Protein AF-A0A349W7W4-F1 (afdb_monomer_lite)

pLDDT: mean 80.78, std 12.99, range [31.94, 95.06]

Structure (mmCIF, N/CA/C/O backbone):
data_AF-A0A349W7W4-F1
#
_entry.id   AF-A0A349W7W4-F1
#
loop_
_atom_site.group_PDB
_atom_site.id
_atom_site.type_symbol
_atom_site.label_atom_id
_atom_site.label_alt_id
_atom_site.label_comp_id
_atom_site.label_asym_id
_atom_site.label_entity_id
_atom_site.label_seq_id
_atom_site.pdbx_PDB_ins_code
_atom_site.Cartn_x
_atom_site.Cartn_y
_atom_site.Cartn_z
_atom_site.occupancy
_atom_site.B_iso_or_equiv
_atom_site.auth_seq_id
_atom_site.auth_comp_id
_atom_site.auth_asym_id
_atom_site.auth_atom_id
_atom_site.pdbx_PDB_model_num
ATOM 1 N N . MET A 1 1 ? 12.171 -4.490 45.407 1.00 37.34 1 MET A N 1
ATOM 2 C CA . MET A 1 1 ? 12.095 -3.363 44.451 1.00 37.34 1 MET A CA 1
ATOM 3 C C . MET A 1 1 ? 13.224 -3.547 43.436 1.00 37.34 1 MET A C 1
ATOM 5 O O . MET A 1 1 ? 14.374 -3.352 43.794 1.00 37.34 1 MET A O 1
ATOM 9 N N . ARG A 1 2 ? 12.942 -4.079 42.237 1.00 31.94 2 ARG A N 1
ATOM 10 C CA . ARG A 1 2 ? 13.938 -4.269 41.159 1.00 31.94 2 ARG A CA 1
ATOM 11 C C . ARG A 1 2 ? 13.651 -3.247 40.048 1.00 31.94 2 ARG A C 1
ATOM 13 O O . ARG A 1 2 ? 12.472 -3.060 39.746 1.00 31.94 2 ARG A O 1
ATOM 20 N N . PRO A 1 3 ? 14.658 -2.580 39.458 1.00 37.16 3 PRO A N 1
ATOM 21 C CA . PRO A 1 3 ? 14.411 -1.551 38.459 1.00 37.16 3 PRO A CA 1
ATOM 22 C C . PRO A 1 3 ? 13.983 -2.170 37.123 1.00 37.16 3 PRO A C 1
ATOM 24 O O . PRO A 1 3 ? 14.524 -3.182 36.680 1.00 37.16 3 PRO A O 1
ATOM 27 N N . ARG A 1 4 ? 12.982 -1.546 36.492 1.00 38.59 4 ARG A N 1
ATOM 28 C CA . ARG A 1 4 ? 12.522 -1.832 35.128 1.00 38.59 4 ARG A CA 1
ATOM 29 C C . ARG A 1 4 ? 13.625 -1.451 34.138 1.00 38.59 4 ARG A C 1
ATOM 31 O O . ARG A 1 4 ? 13.956 -0.277 34.019 1.00 38.59 4 ARG A O 1
ATOM 38 N N . HIS A 1 5 ? 14.138 -2.424 33.391 1.00 36.31 5 HIS A N 1
ATOM 39 C CA . HIS A 1 5 ? 14.905 -2.151 32.181 1.00 36.31 5 HIS A CA 1
ATOM 40 C C . HIS A 1 5 ? 13.968 -1.575 31.112 1.00 36.31 5 HIS A C 1
ATOM 42 O O . HIS A 1 5 ? 13.091 -2.269 30.596 1.00 36.31 5 HIS A O 1
ATOM 48 N N . SER A 1 6 ? 14.152 -0.298 30.787 1.00 39.28 6 SER A N 1
ATOM 49 C CA . SER A 1 6 ? 13.650 0.316 29.564 1.00 39.28 6 SER A CA 1
ATOM 50 C C . SER A 1 6 ? 14.363 -0.328 28.373 1.00 39.28 6 SER A C 1
ATOM 52 O O . SER A 1 6 ? 15.559 -0.133 28.163 1.00 39.28 6 SER A O 1
ATOM 54 N N . ARG A 1 7 ? 13.644 -1.125 27.578 1.00 39.97 7 ARG A N 1
ATOM 55 C CA . ARG A 1 7 ? 14.126 -1.523 26.250 1.00 39.97 7 ARG A CA 1
ATOM 56 C C . ARG A 1 7 ? 14.023 -0.300 25.342 1.00 39.97 7 ARG A C 1
ATOM 58 O O . ARG A 1 7 ? 12.974 -0.043 24.762 1.00 39.97 7 ARG A O 1
ATOM 65 N N . GLY A 1 8 ? 15.097 0.484 25.282 1.00 36.28 8 GLY A N 1
ATOM 66 C CA . GLY A 1 8 ? 15.285 1.464 24.220 1.00 36.28 8 GLY A CA 1
ATOM 67 C C . GLY A 1 8 ? 15.262 0.742 22.875 1.00 36.28 8 GLY A C 1
ATOM 68 O O . GLY A 1 8 ? 15.903 -0.297 22.722 1.00 36.28 8 GLY A O 1
ATOM 69 N N . SER A 1 9 ? 14.485 1.268 21.929 1.00 43.06 9 SER A N 1
ATOM 70 C CA . SER A 1 9 ? 14.524 0.855 20.528 1.00 43.06 9 SER A CA 1
ATOM 71 C C . SER A 1 9 ? 15.970 0.950 20.053 1.00 43.06 9 SER A C 1
ATOM 73 O O . SER A 1 9 ? 16.510 2.051 19.959 1.00 43.06 9 SER A O 1
ATOM 75 N N . ALA A 1 10 ? 16.616 -0.189 19.810 1.00 43.88 10 ALA A N 1
ATOM 76 C CA . ALA A 1 10 ? 17.944 -0.216 19.223 1.00 43.88 10 ALA A CA 1
ATOM 77 C C . ALA A 1 10 ? 17.822 0.331 17.797 1.00 43.88 10 ALA A C 1
ATOM 79 O O . ALA A 1 10 ? 17.403 -0.375 16.885 1.00 43.88 10 ALA A O 1
ATOM 80 N N . VAL A 1 11 ? 18.116 1.620 17.624 1.00 53.31 11 VAL A N 1
ATOM 81 C CA . VAL A 1 11 ? 18.368 2.196 16.306 1.00 53.31 11 VAL A CA 1
ATOM 82 C C . VAL A 1 11 ? 19.622 1.498 15.809 1.00 53.31 11 VAL A C 1
ATOM 84 O O . VAL A 1 11 ? 20.701 1.675 16.373 1.00 53.31 11 VAL A O 1
ATOM 87 N N . THR A 1 12 ? 19.471 0.633 14.815 1.00 53.03 12 THR A N 1
ATOM 88 C CA . THR A 1 12 ? 20.611 0.066 14.113 1.00 53.03 12 THR A CA 1
ATOM 89 C C . THR A 1 12 ? 21.368 1.227 13.483 1.00 53.03 12 THR A C 1
ATOM 91 O O . THR A 1 12 ? 20.809 2.017 12.733 1.00 53.03 12 THR A O 1
ATOM 94 N N . THR A 1 13 ? 22.640 1.403 13.827 1.00 62.47 13 THR A N 1
ATOM 95 C CA . THR A 1 13 ? 23.494 2.436 13.224 1.00 62.47 13 THR A CA 1
ATOM 96 C C . THR A 1 13 ? 24.045 1.921 11.894 1.00 62.47 13 THR A C 1
ATOM 98 O O . THR A 1 13 ? 25.251 1.958 11.656 1.00 62.47 13 THR A O 1
ATOM 101 N N . HIS A 1 14 ? 23.191 1.332 11.052 1.00 76.75 14 HIS A N 1
ATOM 102 C CA . HIS A 1 14 ? 23.635 0.794 9.775 1.00 76.75 14 HIS A CA 1
ATOM 103 C C . HIS A 1 14 ? 23.790 1.957 8.778 1.00 76.75 14 HIS A C 1
ATOM 105 O O . HIS A 1 14 ? 22.926 2.833 8.742 1.00 76.75 14 HIS A O 1
ATOM 111 N N . PRO A 1 15 ? 24.844 1.999 7.940 1.00 78.94 15 PRO A N 1
ATOM 112 C CA . PRO A 1 15 ? 25.040 3.074 6.957 1.00 78.94 15 PRO A CA 1
ATOM 113 C C . PRO A 1 15 ? 23.809 3.323 6.068 1.00 78.94 15 PRO A C 1
ATOM 115 O O . PRO A 1 15 ? 23.440 4.465 5.810 1.00 78.94 15 PRO A O 1
ATOM 118 N N . ILE A 1 16 ? 23.107 2.243 5.705 1.00 80.44 16 ILE A N 1
ATOM 119 C CA . ILE A 1 16 ? 21.853 2.286 4.933 1.00 80.44 16 ILE A CA 1
ATOM 120 C C . ILE A 1 16 ? 20.768 3.122 5.634 1.00 80.44 16 ILE A C 1
ATOM 122 O O . ILE A 1 16 ? 20.022 3.828 4.960 1.00 80.44 16 ILE A O 1
ATOM 126 N N . ASP A 1 17 ? 20.684 3.100 6.966 1.00 81.25 17 ASP A N 1
ATOM 127 C CA . ASP A 1 17 ? 19.658 3.847 7.703 1.00 81.25 17 ASP A CA 1
ATOM 128 C C . ASP A 1 17 ? 19.843 5.365 7.535 1.00 81.25 17 ASP A C 1
ATOM 130 O O . ASP A 1 17 ? 18.863 6.107 7.414 1.00 81.25 17 ASP A O 1
ATOM 134 N N . GLN A 1 18 ? 21.094 5.830 7.446 1.00 82.88 18 GLN A N 1
ATOM 135 C CA . GLN A 1 18 ? 21.411 7.238 7.189 1.00 82.88 18 GLN A CA 1
ATOM 136 C C . GLN A 1 18 ? 21.054 7.646 5.757 1.00 82.88 18 GLN A C 1
ATOM 138 O O . GLN A 1 18 ? 20.504 8.728 5.538 1.00 82.88 18 GLN A O 1
ATOM 143 N N . ASP A 1 19 ? 21.326 6.781 4.783 1.00 85.75 19 ASP A N 1
ATOM 144 C CA . ASP A 1 19 ? 20.990 7.045 3.384 1.00 85.75 19 ASP A CA 1
ATOM 145 C C . ASP A 1 19 ? 19.474 7.055 3.167 1.00 85.75 19 ASP A C 1
ATOM 147 O O . ASP A 1 19 ? 18.947 7.975 2.539 1.00 85.75 19 ASP A O 1
ATOM 151 N N . ILE A 1 20 ? 18.740 6.123 3.785 1.00 83.25 20 ILE A N 1
ATOM 152 C CA . ILE A 1 20 ? 17.272 6.123 3.783 1.00 83.25 20 ILE A CA 1
ATOM 153 C C . ILE A 1 20 ? 16.732 7.422 4.392 1.00 83.25 20 ILE A C 1
ATOM 155 O O . ILE A 1 20 ? 15.806 8.018 3.835 1.00 83.25 20 ILE A O 1
ATOM 159 N N . GLN A 1 21 ? 17.291 7.891 5.513 1.00 85.00 21 GLN A N 1
ATOM 160 C CA . GLN A 1 21 ? 16.867 9.153 6.128 1.00 85.00 21 GLN A CA 1
ATOM 161 C C . GLN A 1 21 ? 17.077 10.347 5.193 1.00 85.00 21 GLN A C 1
ATOM 163 O O . GLN A 1 21 ? 16.155 11.147 5.027 1.00 85.00 21 GLN A O 1
ATOM 168 N N . LYS A 1 22 ? 18.237 10.447 4.535 1.00 87.06 22 LYS A N 1
ATOM 169 C CA . LYS A 1 22 ? 18.513 11.512 3.556 1.00 87.06 22 LYS A CA 1
ATOM 170 C C . LYS A 1 22 ? 17.533 11.462 2.383 1.00 87.06 22 LYS A C 1
ATOM 172 O O . LYS A 1 22 ? 16.938 12.478 2.031 1.00 87.06 22 LYS A O 1
ATOM 177 N N . VAL A 1 23 ? 17.316 10.276 1.813 1.00 86.44 23 VAL A N 1
ATOM 178 C CA . VAL A 1 23 ? 16.435 10.074 0.653 1.00 86.44 23 VAL A CA 1
ATOM 179 C C . VAL A 1 23 ? 14.971 10.384 0.992 1.00 86.44 23 VAL A C 1
ATOM 181 O O . VAL A 1 23 ? 14.266 10.966 0.171 1.00 86.44 23 VAL A O 1
ATOM 184 N N . ARG A 1 24 ? 14.508 10.098 2.217 1.00 82.12 24 ARG A N 1
ATOM 185 C CA . ARG A 1 24 ? 13.143 10.434 2.679 1.00 82.12 24 ARG A CA 1
ATOM 186 C C . ARG A 1 24 ? 12.837 11.933 2.680 1.00 82.12 24 ARG A C 1
ATOM 188 O O . ARG A 1 24 ? 11.666 12.308 2.594 1.00 82.12 24 ARG A O 1
ATOM 195 N N . LEU A 1 25 ? 13.857 12.783 2.788 1.00 85.25 25 LEU A N 1
ATOM 196 C CA . LEU A 1 25 ? 13.693 14.238 2.750 1.00 85.25 25 LEU A CA 1
ATOM 197 C C . LEU A 1 25 ? 13.538 14.772 1.321 1.00 85.25 25 LEU A C 1
ATOM 199 O O . LEU A 1 25 ? 13.067 15.896 1.146 1.00 85.25 25 LEU A O 1
ATOM 203 N N . LEU A 1 26 ? 13.883 13.978 0.300 1.00 87.56 26 LEU A N 1
ATOM 204 C CA . LEU A 1 26 ? 13.793 14.401 -1.093 1.00 87.56 26 LEU A CA 1
ATOM 205 C C . LEU A 1 26 ? 12.323 14.602 -1.506 1.00 87.56 26 LEU A C 1
ATOM 207 O O . LEU A 1 26 ? 11.516 13.673 -1.382 1.00 87.56 26 LEU A O 1
ATOM 211 N N . PRO A 1 27 ? 11.958 15.774 -2.067 1.00 82.69 27 PRO A N 1
ATOM 212 C CA . PRO A 1 27 ? 10.592 16.045 -2.513 1.00 82.69 27 PRO A CA 1
ATOM 213 C C . PRO A 1 27 ? 10.066 15.007 -3.509 1.00 82.69 27 PRO A C 1
ATOM 215 O O . PRO A 1 27 ? 8.913 14.597 -3.412 1.00 82.69 27 PRO A O 1
ATOM 218 N N . ALA A 1 28 ? 10.928 14.527 -4.412 1.00 80.00 28 ALA A N 1
ATOM 219 C CA . ALA A 1 28 ? 10.582 13.508 -5.401 1.00 80.00 28 ALA A CA 1
ATOM 220 C C . ALA A 1 28 ? 10.107 12.196 -4.756 1.00 80.00 28 ALA A C 1
ATOM 222 O O . ALA A 1 28 ? 9.145 11.600 -5.224 1.00 80.00 28 ALA A O 1
ATOM 223 N N . VAL A 1 29 ? 10.728 11.782 -3.646 1.00 79.50 29 VAL A N 1
ATOM 224 C CA . VAL A 1 29 ? 10.372 10.553 -2.918 1.00 79.50 29 VAL A CA 1
ATOM 225 C C . VAL A 1 29 ? 9.067 10.735 -2.150 1.00 79.50 29 VAL A C 1
ATOM 227 O O . VAL A 1 29 ? 8.219 9.846 -2.137 1.00 79.50 29 VAL A O 1
ATOM 230 N N . ARG A 1 30 ? 8.856 11.914 -1.553 1.00 76.94 30 ARG A N 1
ATOM 231 C CA . ARG A 1 30 ? 7.605 12.245 -0.847 1.00 76.94 30 ARG A CA 1
ATOM 232 C C . ARG A 1 30 ? 6.409 12.397 -1.787 1.00 76.94 30 ARG A C 1
ATOM 234 O O . ARG A 1 30 ? 5.279 12.191 -1.356 1.00 76.94 30 ARG A O 1
ATOM 241 N N . ALA A 1 31 ? 6.658 12.757 -3.044 1.00 75.06 31 ALA A N 1
ATOM 242 C CA . ALA A 1 31 ? 5.641 12.917 -4.078 1.00 75.06 31 ALA A CA 1
ATOM 243 C C . ALA A 1 31 ? 5.283 11.605 -4.800 1.00 75.06 31 ALA A C 1
ATOM 245 O O . ALA A 1 31 ? 4.418 11.623 -5.676 1.00 75.06 31 ALA A O 1
ATOM 246 N N . ILE A 1 32 ? 5.913 10.473 -4.454 1.00 77.31 32 ILE A N 1
ATOM 247 C CA . ILE A 1 32 ? 5.597 9.175 -5.059 1.00 77.31 32 ILE A CA 1
ATOM 248 C C . ILE A 1 32 ? 4.127 8.831 -4.801 1.00 77.31 32 ILE A C 1
ATOM 250 O O . ILE A 1 32 ? 3.689 8.648 -3.664 1.00 77.31 32 ILE A O 1
ATOM 254 N N . VAL A 1 33 ? 3.369 8.698 -5.890 1.00 75.50 33 VAL A N 1
ATOM 255 C CA . VAL A 1 33 ? 1.987 8.220 -5.866 1.00 75.50 33 VAL A CA 1
ATOM 256 C C . VAL A 1 33 ? 1.968 6.782 -6.352 1.00 75.50 33 VAL A C 1
ATOM 258 O O . VAL A 1 33 ? 2.202 6.511 -7.529 1.00 75.50 33 VAL A O 1
ATOM 261 N N . ILE A 1 34 ? 1.648 5.872 -5.439 1.00 77.69 34 ILE A N 1
ATOM 262 C CA . ILE A 1 34 ? 1.401 4.469 -5.764 1.00 77.69 34 ILE A CA 1
ATOM 263 C C . ILE A 1 34 ? -0.031 4.378 -6.306 1.00 77.69 34 ILE A C 1
ATOM 265 O O . ILE A 1 34 ? -0.958 4.786 -5.599 1.00 77.69 34 ILE A O 1
ATOM 269 N N . PRO A 1 35 ? -0.239 3.903 -7.546 1.00 77.56 35 PRO A N 1
ATOM 270 C CA . PRO A 1 35 ? -1.585 3.662 -8.042 1.00 77.56 35 PRO A CA 1
ATOM 271 C C . PRO A 1 35 ? -2.201 2.447 -7.317 1.00 77.56 35 PRO A C 1
AT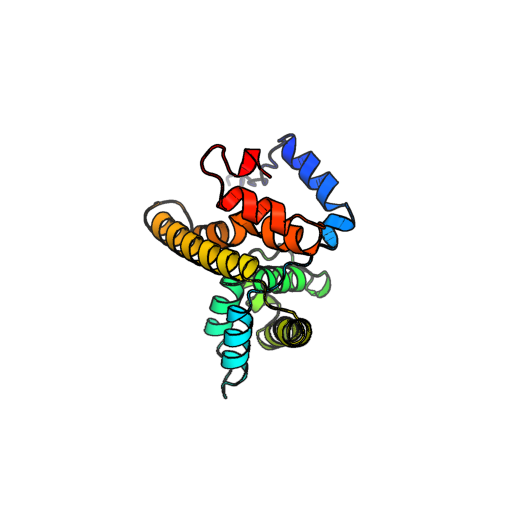OM 273 O O . PRO A 1 35 ? -1.493 1.465 -7.098 1.00 77.56 35 PRO A O 1
ATOM 276 N N . PRO A 1 36 ? -3.491 2.491 -6.939 1.00 81.19 36 PRO A N 1
ATOM 277 C CA . PRO A 1 36 ? -4.226 1.316 -6.492 1.00 81.19 36 PRO A CA 1
ATOM 278 C C . PRO A 1 36 ? -4.369 0.318 -7.641 1.00 81.19 36 PRO A C 1
ATOM 280 O O . PRO A 1 36 ? -4.389 0.688 -8.820 1.00 81.19 36 PRO A O 1
ATOM 283 N N . CYS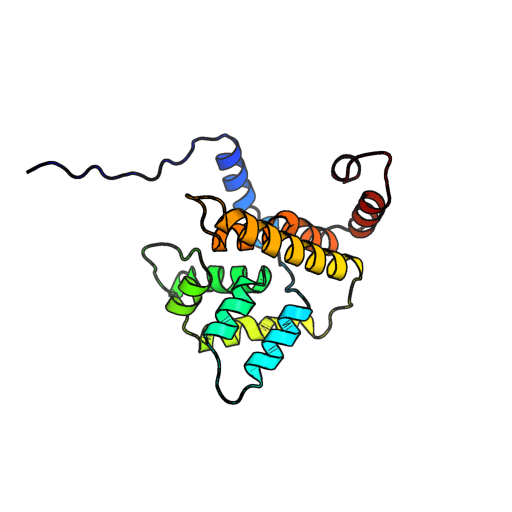 A 1 37 ? -4.513 -0.948 -7.281 1.00 81.06 37 CYS A N 1
ATOM 284 C CA . CYS A 1 37 ? -4.826 -2.005 -8.227 1.00 81.06 37 CYS A CA 1
ATOM 285 C C . CYS A 1 37 ? -6.261 -1.812 -8.782 1.00 81.06 37 CYS A C 1
ATOM 287 O O . CYS A 1 37 ? -7.179 -1.551 -7.992 1.00 81.06 37 CYS A O 1
ATOM 289 N N . PRO A 1 38 ? -6.500 -1.926 -10.106 1.00 79.50 38 PRO A N 1
ATOM 290 C CA . PRO A 1 38 ? -7.833 -1.760 -10.697 1.00 79.50 38 PRO A CA 1
ATOM 291 C C . PRO A 1 38 ? -8.904 -2.665 -10.072 1.00 79.50 38 PRO A C 1
ATOM 293 O O . PRO A 1 38 ? -10.010 -2.214 -9.775 1.00 79.50 38 PRO A O 1
ATOM 296 N N . GLU A 1 39 ? -8.567 -3.924 -9.802 1.00 81.75 39 GLU A N 1
ATOM 297 C CA . GLU A 1 39 ? -9.453 -4.903 -9.173 1.00 81.75 39 GLU A CA 1
ATOM 298 C C . GLU A 1 39 ? -9.826 -4.489 -7.745 1.00 81.75 39 GLU A C 1
ATOM 300 O O . GLU A 1 39 ? -10.972 -4.665 -7.326 1.00 81.75 39 GLU A O 1
ATOM 305 N N . SER A 1 40 ? -8.895 -3.877 -7.004 1.00 87.38 40 SER A N 1
ATOM 306 C CA . SER A 1 40 ? -9.179 -3.329 -5.674 1.00 87.38 40 SER A CA 1
ATOM 307 C C . SER A 1 40 ? -10.212 -2.205 -5.740 1.00 87.38 40 SER A C 1
ATOM 309 O O . SER A 1 40 ? -11.057 -2.101 -4.855 1.00 87.38 40 SER A O 1
ATOM 311 N N . LEU A 1 41 ? -10.196 -1.381 -6.794 1.00 87.38 41 LEU A N 1
ATOM 312 C CA . LEU A 1 41 ? -11.187 -0.315 -6.984 1.00 87.38 41 LEU A CA 1
ATOM 313 C C . LEU A 1 41 ? -12.573 -0.852 -7.335 1.00 87.38 41 LEU A C 1
ATOM 315 O O . LEU A 1 41 ? -13.570 -0.280 -6.897 1.00 87.38 41 LEU A O 1
ATOM 319 N N . LEU A 1 42 ? -12.647 -1.942 -8.102 1.00 87.50 42 LEU A N 1
ATOM 320 C CA . LEU A 1 42 ? -13.911 -2.627 -8.381 1.00 87.50 42 LEU A CA 1
ATOM 321 C C . LEU A 1 42 ? -14.488 -3.246 -7.104 1.00 87.50 42 LEU A C 1
ATOM 323 O O . LEU A 1 42 ? -15.668 -3.071 -6.807 1.00 87.50 42 LEU A O 1
ATOM 327 N N . ARG A 1 43 ? -13.644 -3.910 -6.304 1.00 90.44 43 ARG A N 1
ATOM 328 C CA . ARG A 1 43 ? -14.047 -4.451 -4.998 1.00 90.44 43 ARG A CA 1
ATOM 329 C C . ARG A 1 43 ? -14.481 -3.350 -4.036 1.00 90.44 43 ARG A C 1
ATOM 331 O O . ARG A 1 43 ? -15.484 -3.524 -3.354 1.00 90.44 43 ARG A O 1
ATOM 338 N N . LEU A 1 44 ? -13.778 -2.216 -4.013 1.00 91.44 44 LEU A N 1
ATOM 339 C CA . LEU A 1 44 ? -14.171 -1.063 -3.205 1.00 91.44 44 LEU A CA 1
ATOM 340 C C . LEU A 1 44 ? -15.567 -0.581 -3.603 1.00 91.44 44 LEU A C 1
ATOM 342 O O . LEU A 1 44 ? -16.423 -0.456 -2.740 1.00 91.44 44 LEU A O 1
ATOM 346 N N . GLN A 1 45 ? -15.821 -0.379 -4.900 1.00 89.69 45 GLN A N 1
ATOM 347 C CA . GLN A 1 45 ? -17.145 0.017 -5.393 1.00 89.69 45 GLN A CA 1
ATOM 348 C C . GLN A 1 45 ? -18.242 -0.963 -4.967 1.00 89.69 45 GLN A C 1
ATOM 350 O O . GLN A 1 45 ? -19.298 -0.524 -4.526 1.00 89.69 45 GLN A O 1
ATOM 355 N N . ALA A 1 46 ? -17.983 -2.271 -5.044 1.00 91.12 46 ALA A N 1
ATOM 356 C CA . ALA A 1 46 ? -18.940 -3.286 -4.612 1.00 91.12 46 ALA A CA 1
ATOM 357 C C . ALA A 1 46 ? -19.246 -3.203 -3.106 1.00 91.12 46 ALA A C 1
ATOM 359 O O . ALA A 1 46 ? -20.409 -3.276 -2.721 1.00 91.12 46 ALA A O 1
ATOM 360 N N . ILE A 1 47 ? -18.226 -2.999 -2.262 1.00 92.06 47 ILE A N 1
ATOM 361 C CA . ILE A 1 47 ? -18.408 -2.829 -0.810 1.00 92.06 47 ILE A CA 1
ATOM 362 C C . ILE A 1 47 ? -19.208 -1.556 -0.509 1.00 92.06 47 ILE A C 1
ATOM 364 O O . ILE A 1 47 ? -20.090 -1.570 0.342 1.00 92.06 47 ILE A O 1
ATOM 368 N N . LEU A 1 48 ? -18.928 -0.460 -1.218 1.00 89.81 48 LEU A N 1
ATOM 369 C CA . LEU A 1 48 ? -19.613 0.821 -1.018 1.00 89.81 48 LEU A CA 1
ATOM 370 C C . LEU A 1 48 ? -21.054 0.837 -1.539 1.00 89.81 48 LEU A C 1
ATOM 372 O O . LEU A 1 48 ? -21.846 1.661 -1.094 1.00 89.81 48 LEU A O 1
ATOM 376 N N . ALA A 1 49 ? -21.391 -0.049 -2.477 1.00 90.06 49 ALA A N 1
ATOM 377 C CA . ALA A 1 49 ? -22.748 -0.209 -2.991 1.00 90.06 49 ALA A CA 1
ATOM 378 C C . ALA A 1 49 ? -23.646 -1.059 -2.072 1.00 90.06 49 ALA A C 1
ATOM 380 O O . ALA A 1 49 ? -24.854 -1.133 -2.303 1.00 90.06 49 ALA A O 1
ATOM 381 N N . ALA A 1 50 ? -23.078 -1.717 -1.055 1.00 91.56 50 ALA A N 1
ATOM 382 C CA . ALA A 1 50 ? -23.842 -2.509 -0.102 1.00 91.56 50 ALA A CA 1
ATOM 383 C C . ALA A 1 50 ? -24.714 -1.610 0.803 1.00 91.56 50 ALA A C 1
ATOM 385 O O . ALA A 1 50 ? -24.301 -0.503 1.153 1.00 91.56 50 ALA A O 1
ATOM 386 N N . PRO A 1 51 ? -25.912 -2.075 1.213 1.00 85.75 51 PRO A N 1
ATOM 387 C CA . PRO A 1 51 ? -26.817 -1.297 2.064 1.00 85.75 51 PRO A CA 1
ATOM 388 C C . PRO A 1 51 ? -26.242 -1.030 3.461 1.00 85.75 51 PRO A C 1
ATOM 390 O O . PRO A 1 51 ? -26.541 -0.001 4.062 1.00 85.75 51 PRO A O 1
ATOM 393 N N . GLU A 1 52 ? -25.392 -1.930 3.955 1.00 88.06 52 GLU A N 1
ATOM 394 C CA . GLU A 1 52 ? -24.632 -1.757 5.188 1.00 88.06 52 GLU A CA 1
ATOM 395 C C . GLU A 1 52 ? -23.141 -1.913 4.906 1.00 88.06 52 GLU A C 1
ATOM 397 O O . GLU A 1 52 ? -22.713 -2.805 4.170 1.00 88.06 52 GLU A O 1
ATOM 402 N N . LEU A 1 53 ? -22.345 -1.025 5.498 1.00 87.44 53 LEU A N 1
ATOM 403 C CA . LEU A 1 53 ? -20.911 -0.990 5.273 1.00 87.44 53 LEU A CA 1
ATOM 404 C C . LEU A 1 53 ? -20.196 -2.003 6.174 1.00 87.44 53 LEU A C 1
ATOM 406 O O . LEU A 1 53 ? -20.182 -1.861 7.397 1.00 87.44 53 LEU A O 1
ATOM 410 N N . ASP A 1 54 ? -19.538 -2.980 5.555 1.00 89.06 54 ASP A N 1
ATOM 411 C CA . ASP A 1 54 ? -18.752 -3.992 6.258 1.00 89.06 54 ASP A CA 1
ATOM 412 C C . ASP A 1 54 ? -17.319 -3.497 6.535 1.00 89.06 54 ASP A C 1
ATOM 414 O O . ASP A 1 54 ? -16.474 -3.384 5.640 1.00 89.06 54 ASP A O 1
ATOM 418 N N . ALA A 1 55 ? -17.033 -3.221 7.811 1.00 88.81 55 ALA A N 1
ATOM 419 C CA . ALA A 1 55 ? -15.714 -2.800 8.278 1.00 88.81 55 ALA A CA 1
ATOM 420 C C . ALA A 1 55 ? -14.624 -3.857 8.038 1.00 88.81 55 ALA A C 1
ATOM 422 O O . ALA A 1 55 ? -13.490 -3.505 7.711 1.00 88.81 55 ALA A O 1
ATOM 423 N N . GLY A 1 56 ? -14.963 -5.141 8.178 1.00 91.19 56 GLY A N 1
ATOM 424 C CA . GLY A 1 56 ? -14.042 -6.248 7.942 1.00 91.19 56 GLY A CA 1
ATOM 425 C C . GLY A 1 56 ? -13.693 -6.379 6.463 1.00 91.19 56 GLY A C 1
ATOM 426 O O . GLY A 1 56 ? -12.528 -6.583 6.120 1.00 91.19 56 GLY A O 1
ATOM 427 N N . ALA A 1 57 ? -14.669 -6.178 5.575 1.00 91.69 57 ALA A N 1
ATOM 428 C CA . ALA A 1 57 ? -14.423 -6.158 4.135 1.00 91.69 57 ALA A CA 1
ATOM 429 C C . ALA A 1 57 ? -13.508 -4.993 3.719 1.00 91.69 57 ALA A C 1
ATOM 431 O O . ALA A 1 57 ? -12.616 -5.185 2.889 1.00 91.69 57 ALA A O 1
ATOM 432 N N . ILE A 1 58 ? -13.682 -3.803 4.312 1.00 93.88 58 ILE A N 1
ATOM 433 C CA . ILE A 1 58 ? -12.794 -2.651 4.082 1.00 93.88 58 ILE A CA 1
ATOM 434 C C . ILE A 1 58 ? -11.376 -2.927 4.589 1.00 93.88 58 ILE A C 1
ATOM 436 O O . ILE A 1 58 ? -10.421 -2.655 3.862 1.0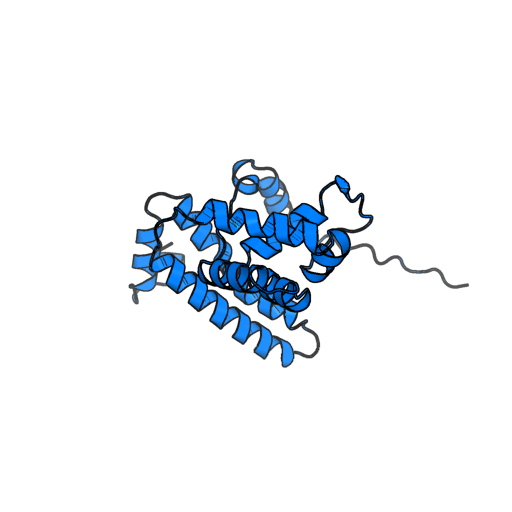0 93.88 58 ILE A O 1
ATOM 440 N N . ASP A 1 59 ? -11.223 -3.484 5.793 1.00 91.69 59 ASP A N 1
ATOM 441 C CA . ASP A 1 59 ? -9.908 -3.830 6.345 1.00 91.69 59 ASP A CA 1
ATOM 442 C C . ASP A 1 59 ? -9.178 -4.848 5.467 1.00 91.69 59 ASP A C 1
ATOM 444 O O . ASP A 1 59 ? -8.034 -4.622 5.068 1.00 91.69 59 ASP A O 1
ATOM 448 N N . GLN A 1 60 ? -9.860 -5.927 5.076 1.00 90.44 60 GLN A N 1
ATOM 449 C CA . GLN A 1 60 ? -9.295 -6.933 4.179 1.00 90.44 60 GLN A CA 1
ATOM 450 C C . GLN A 1 60 ? -8.917 -6.334 2.824 1.00 90.44 60 GLN A C 1
ATOM 452 O O . GLN A 1 60 ? -7.824 -6.599 2.318 1.00 90.44 60 GLN A O 1
ATOM 457 N N . LEU A 1 61 ? -9.794 -5.517 2.233 1.00 91.38 61 LEU A N 1
ATOM 458 C CA . LEU A 1 61 ? -9.533 -4.885 0.947 1.00 91.38 61 LEU A CA 1
ATOM 459 C C . LEU A 1 61 ? -8.327 -3.949 1.024 1.00 91.38 61 LEU A C 1
ATOM 461 O O . LEU A 1 61 ? -7.405 -4.087 0.222 1.00 91.38 61 LEU A O 1
ATOM 465 N N . ALA A 1 62 ? -8.311 -3.030 1.987 1.00 91.56 62 ALA A N 1
ATOM 466 C CA . ALA A 1 62 ? -7.253 -2.043 2.113 1.00 91.56 62 ALA A CA 1
ATOM 467 C C . ALA A 1 62 ? -5.922 -2.675 2.540 1.00 91.56 62 ALA A C 1
ATOM 469 O O . ALA A 1 62 ? -4.882 -2.290 2.017 1.00 91.56 62 ALA A O 1
ATOM 470 N N . SER A 1 63 ? -5.937 -3.702 3.395 1.00 87.50 63 SER A N 1
ATOM 471 C CA . SER A 1 63 ? -4.754 -4.526 3.696 1.00 87.50 63 SER A CA 1
ATOM 472 C C . SER A 1 63 ? -4.243 -5.267 2.459 1.00 87.50 63 SER A C 1
ATOM 474 O O . SER A 1 63 ? -3.047 -5.524 2.311 1.00 87.50 63 SER A O 1
ATOM 476 N N . SER A 1 64 ? -5.145 -5.575 1.526 1.00 82.50 64 SER A N 1
ATOM 477 C CA . SER A 1 64 ? -4.830 -6.136 0.220 1.00 82.50 64 SER A CA 1
ATOM 478 C C . SER A 1 64 ? -4.577 -5.093 -0.870 1.00 82.50 64 SER A C 1
ATOM 480 O O . SER A 1 64 ? -4.597 -5.453 -2.034 1.00 82.50 64 SER A O 1
ATOM 482 N N . ASP A 1 65 ? -4.299 -3.822 -0.584 1.00 87.38 65 ASP A N 1
ATOM 483 C CA . ASP A 1 65 ? -3.906 -2.867 -1.627 1.00 87.38 65 ASP A CA 1
ATOM 484 C C . ASP A 1 65 ? -2.889 -1.857 -1.102 1.00 87.38 65 ASP A C 1
ATOM 486 O O . ASP A 1 65 ? -3.095 -1.204 -0.086 1.00 87.38 65 ASP A O 1
ATOM 490 N N . VAL A 1 66 ? -1.763 -1.714 -1.804 1.00 83.00 66 VAL A N 1
ATOM 491 C CA . VAL A 1 66 ? -0.645 -0.903 -1.308 1.00 83.00 66 VAL A CA 1
ATOM 492 C C . VAL A 1 66 ? -0.987 0.575 -1.246 1.00 83.00 66 VAL A C 1
ATOM 494 O O . VAL A 1 66 ? -0.623 1.259 -0.288 1.00 83.00 66 VAL A O 1
ATOM 497 N N . ALA A 1 67 ? -1.682 1.078 -2.263 1.00 86.69 67 ALA A N 1
ATOM 498 C CA . ALA A 1 67 ? -2.052 2.479 -2.315 1.00 86.69 67 ALA A CA 1
ATOM 499 C C . ALA A 1 67 ? -3.070 2.797 -1.217 1.00 86.69 67 ALA A C 1
ATOM 501 O O . ALA A 1 67 ? -2.923 3.813 -0.532 1.00 86.69 67 ALA A O 1
ATOM 502 N N . MET A 1 68 ? -4.046 1.906 -1.012 1.00 91.75 68 MET A N 1
ATOM 503 C CA . MET A 1 68 ? -5.074 2.043 0.023 1.00 91.75 68 MET A CA 1
ATOM 504 C C . MET A 1 68 ? -4.489 1.937 1.434 1.00 91.75 68 MET A C 1
ATOM 506 O O . MET A 1 68 ? -4.704 2.843 2.242 1.00 91.75 68 MET A O 1
ATOM 510 N N . ALA A 1 69 ? -3.689 0.902 1.718 1.00 90.31 69 ALA A N 1
ATOM 511 C CA . ALA A 1 69 ? -3.012 0.737 3.003 1.00 90.31 69 ALA A CA 1
ATOM 512 C C . ALA A 1 69 ? -2.154 1.960 3.337 1.00 90.31 69 ALA A C 1
ATOM 514 O O . ALA A 1 69 ? -2.277 2.553 4.411 1.00 90.31 69 ALA A O 1
ATOM 515 N N . ALA A 1 70 ? -1.318 2.389 2.389 1.00 88.56 70 ALA A N 1
ATOM 516 C CA . ALA A 1 70 ? -0.442 3.529 2.596 1.00 88.56 70 ALA A CA 1
ATOM 517 C C . ALA A 1 70 ? -1.236 4.835 2.764 1.00 88.56 70 ALA A C 1
ATOM 519 O O . ALA A 1 70 ? -0.829 5.689 3.549 1.00 88.56 70 ALA A O 1
ATOM 520 N N . ALA A 1 71 ? -2.362 5.014 2.065 1.00 90.88 71 ALA A N 1
ATOM 521 C CA . ALA A 1 71 ? -3.230 6.175 2.254 1.00 90.88 71 ALA A CA 1
ATOM 522 C C . ALA A 1 71 ? -3.831 6.226 3.659 1.00 90.88 71 ALA A C 1
ATOM 524 O O . ALA A 1 71 ? -3.704 7.259 4.317 1.00 90.88 71 ALA A O 1
ATOM 525 N N . LEU A 1 72 ? -4.405 5.120 4.138 1.00 93.56 72 LEU A N 1
ATOM 526 C CA . LEU A 1 72 ? -4.994 5.046 5.475 1.00 93.56 72 LEU A CA 1
ATOM 527 C C . LEU A 1 72 ? -3.946 5.274 6.565 1.00 93.56 72 LEU A C 1
ATOM 529 O O . LEU A 1 72 ? -4.139 6.119 7.434 1.00 93.56 72 LEU A O 1
ATOM 533 N N . ILE A 1 73 ? -2.804 4.587 6.486 1.00 92.06 73 ILE A N 1
ATOM 534 C CA . ILE A 1 73 ? -1.730 4.716 7.479 1.00 92.06 73 ILE A CA 1
ATOM 535 C C . ILE A 1 73 ? -1.164 6.143 7.494 1.00 92.06 73 ILE A C 1
ATOM 537 O O . ILE A 1 73 ? -0.934 6.701 8.566 1.00 92.06 73 ILE A O 1
ATOM 541 N N . ARG A 1 74 ? -0.959 6.774 6.327 1.00 90.56 74 ARG A N 1
ATOM 542 C CA . ARG A 1 74 ? -0.501 8.175 6.268 1.00 90.56 74 ARG A CA 1
ATOM 543 C C . ARG A 1 74 ? -1.528 9.141 6.849 1.00 90.56 74 ARG A C 1
ATOM 545 O O . ARG A 1 74 ? -1.132 10.059 7.560 1.00 90.56 74 ARG A O 1
ATOM 552 N N . GLN A 1 75 ? -2.813 8.950 6.551 1.00 93.25 75 GLN A N 1
ATOM 553 C CA . GLN A 1 75 ? -3.873 9.811 7.072 1.00 93.25 75 GLN A CA 1
ATOM 554 C C . GLN A 1 75 ? -3.988 9.678 8.595 1.00 93.25 75 GLN A C 1
ATOM 556 O O . GLN A 1 75 ? -4.056 10.691 9.291 1.00 93.25 75 GLN A O 1
ATOM 561 N N . ALA A 1 76 ? -3.941 8.450 9.117 1.00 94.56 76 ALA A N 1
ATOM 562 C CA . ALA A 1 76 ? -4.018 8.178 10.551 1.00 94.56 76 ALA A CA 1
ATOM 563 C C . ALA A 1 76 ? -2.813 8.743 11.319 1.00 94.56 76 ALA A C 1
ATOM 565 O O . ALA A 1 76 ? -2.962 9.234 12.431 1.00 94.56 76 ALA A O 1
ATOM 566 N N . ASN A 1 77 ? -1.628 8.742 10.701 1.00 93.81 77 ASN A N 1
ATOM 567 C CA . ASN A 1 77 ? -0.413 9.347 11.256 1.00 93.81 77 ASN A CA 1
ATOM 568 C C . ASN A 1 77 ? -0.310 10.864 11.039 1.00 93.81 77 ASN A C 1
ATOM 570 O O . ASN A 1 77 ? 0.737 11.454 11.315 1.00 93.81 77 ASN A O 1
ATOM 574 N N . SER A 1 78 ? -1.352 11.515 10.516 1.00 92.50 78 SER A N 1
ATOM 575 C CA . SER A 1 78 ? -1.331 12.967 10.374 1.00 92.50 78 SER A CA 1
ATOM 576 C C . SER A 1 78 ? -1.353 13.654 11.751 1.00 92.50 78 SER A C 1
ATOM 578 O O . SER A 1 78 ? -1.935 13.116 12.699 1.00 92.50 78 SER A O 1
ATOM 580 N N . PRO A 1 79 ? -0.775 14.868 11.878 1.00 89.94 79 PRO A N 1
ATOM 581 C CA . PRO A 1 79 ? -0.772 15.615 13.140 1.00 89.94 79 PRO A CA 1
ATOM 582 C C . PRO A 1 79 ? -2.164 15.840 13.746 1.00 89.94 79 PRO A C 1
ATOM 584 O O . PRO A 1 79 ? -2.268 16.074 14.946 1.00 89.94 79 PRO A O 1
ATOM 587 N N . LEU A 1 80 ? -3.223 15.732 12.932 1.00 92.31 80 LEU A N 1
ATOM 588 C CA . LEU A 1 80 ? -4.622 15.858 13.336 1.00 92.31 80 LEU A CA 1
ATOM 589 C C . LEU A 1 80 ? -5.001 14.931 14.502 1.00 92.31 80 LEU A C 1
ATOM 591 O O . LEU A 1 80 ? -5.788 15.330 15.352 1.00 92.31 80 LEU A O 1
ATOM 595 N N . TYR A 1 81 ? -4.442 13.718 14.551 1.00 91.69 81 TYR A N 1
ATOM 596 C CA . TYR A 1 81 ? -4.819 12.700 15.540 1.00 91.69 81 TYR A CA 1
ATOM 597 C C . TYR A 1 81 ? -3.924 12.680 16.790 1.00 91.69 81 TYR A C 1
ATOM 599 O O . TYR A 1 81 ? -4.207 11.922 17.713 1.00 91.69 81 TYR A O 1
ATOM 607 N N . ALA A 1 82 ? -2.856 13.491 16.832 1.00 91.69 82 ALA A N 1
ATOM 608 C CA . ALA A 1 82 ? -1.963 13.665 17.989 1.00 91.69 82 ALA A CA 1
ATOM 609 C C . ALA A 1 82 ? -1.537 12.351 18.691 1.00 91.69 82 ALA A C 1
ATOM 611 O O . ALA A 1 82 ? -1.518 12.254 19.919 1.00 91.69 82 ALA A O 1
ATOM 612 N N . LEU A 1 83 ? -1.210 11.317 17.909 1.00 91.50 83 LEU A N 1
ATOM 613 C CA . LEU A 1 83 ? -0.932 9.982 18.435 1.00 91.50 83 LEU A CA 1
ATOM 614 C C . LEU A 1 83 ? 0.405 9.917 19.185 1.00 91.50 83 LEU A C 1
ATOM 616 O O . LEU A 1 83 ? 1.432 10.389 18.699 1.00 91.50 83 LEU A O 1
ATOM 620 N N . ALA A 1 84 ? 0.411 9.241 20.337 1.00 90.00 84 ALA A N 1
ATOM 621 C CA . ALA A 1 84 ? 1.629 8.993 21.113 1.00 90.00 84 ALA A CA 1
ATOM 622 C C . ALA A 1 84 ? 2.584 7.988 20.442 1.00 90.00 84 ALA A C 1
ATOM 624 O O . ALA A 1 84 ? 3.786 8.007 20.703 1.00 90.00 84 ALA A O 1
ATOM 625 N N . GLN A 1 85 ? 2.051 7.087 19.611 1.00 89.12 85 GLN A N 1
ATOM 626 C CA . GLN A 1 85 ? 2.804 6.112 18.821 1.00 89.12 85 GLN A CA 1
ATOM 627 C C . GLN A 1 85 ? 2.238 6.057 17.398 1.00 89.12 85 GLN A C 1
ATOM 629 O O . GLN A 1 85 ? 1.018 6.135 17.237 1.00 89.12 85 GLN A O 1
ATOM 634 N N . PRO A 1 86 ? 3.090 5.910 16.369 1.00 89.31 86 PRO A N 1
ATOM 635 C CA . PRO A 1 86 ? 2.631 5.875 14.990 1.00 89.31 86 PRO A CA 1
ATOM 636 C C . PRO A 1 86 ? 1.850 4.591 14.686 1.00 89.31 86 PRO A C 1
ATOM 638 O O . PRO A 1 86 ? 2.220 3.495 15.107 1.00 89.31 86 PRO A O 1
ATOM 641 N N . VAL A 1 87 ? 0.795 4.732 13.888 1.00 91.06 87 VAL A N 1
ATOM 642 C CA . VAL A 1 87 ? 0.043 3.636 13.277 1.00 91.06 87 VAL A CA 1
ATOM 643 C C . VAL A 1 87 ? 0.922 2.902 12.271 1.00 91.06 87 VAL A C 1
ATOM 645 O O . VAL A 1 87 ? 1.554 3.532 11.421 1.00 91.06 87 VAL A O 1
ATOM 648 N N . GLN A 1 88 ? 0.928 1.570 12.345 1.00 86.25 88 GLN A N 1
ATOM 649 C CA . GLN A 1 88 ? 1.736 0.714 11.466 1.00 86.25 88 GLN A CA 1
ATOM 650 C C . GLN A 1 88 ? 0.907 -0.260 10.619 1.00 86.25 88 GLN A C 1
ATOM 652 O O . GLN A 1 88 ? 1.428 -0.807 9.651 1.00 86.25 88 GLN A O 1
ATOM 657 N N . THR A 1 89 ? -0.374 -0.462 10.941 1.00 86.25 89 THR A N 1
ATOM 658 C CA . THR A 1 89 ? -1.260 -1.394 10.226 1.00 86.25 89 THR A CA 1
ATOM 659 C C . THR A 1 89 ? -2.559 -0.726 9.786 1.00 86.25 89 THR A C 1
ATOM 661 O O . THR A 1 89 ? -2.952 0.319 10.311 1.00 86.25 89 THR A O 1
ATOM 664 N N . VAL A 1 90 ? -3.243 -1.341 8.818 1.00 89.06 90 VAL A N 1
ATOM 665 C CA . VAL A 1 90 ? -4.542 -0.871 8.317 1.00 89.06 90 VAL A CA 1
ATOM 666 C C . VAL A 1 90 ? -5.612 -0.945 9.403 1.00 89.06 90 VAL A C 1
ATOM 668 O O . VAL A 1 90 ? -6.273 0.060 9.641 1.00 89.06 90 VAL A O 1
ATOM 671 N N . GLY A 1 91 ? -5.718 -2.054 10.139 1.00 89.12 91 GLY A N 1
ATOM 672 C CA . GLY A 1 91 ? -6.670 -2.164 11.249 1.00 89.12 91 GLY A CA 1
ATOM 673 C C . GLY A 1 91 ? -6.477 -1.088 12.329 1.00 89.12 91 GLY A C 1
ATOM 674 O O . GLY A 1 91 ? -7.449 -0.484 12.794 1.00 89.12 91 GLY A O 1
ATOM 675 N N . MET A 1 92 ? -5.224 -0.756 12.674 1.00 90.31 92 MET A N 1
ATOM 676 C CA . MET A 1 92 ? -4.930 0.376 13.565 1.00 90.31 92 MET A CA 1
ATOM 677 C C . MET A 1 92 ? -5.371 1.710 12.947 1.00 90.31 92 MET A C 1
ATOM 679 O O . MET A 1 92 ? -5.953 2.542 13.639 1.00 90.31 92 MET A O 1
ATOM 683 N N . ALA A 1 93 ? -5.127 1.912 11.648 1.00 93.81 93 ALA A N 1
ATOM 684 C CA . ALA A 1 93 ? -5.557 3.114 10.941 1.00 93.81 93 ALA A CA 1
ATOM 685 C C . ALA A 1 93 ? -7.083 3.256 10.953 1.00 93.81 93 ALA A C 1
ATOM 687 O O . ALA A 1 93 ? -7.585 4.322 11.283 1.00 93.81 93 ALA A O 1
ATOM 688 N N . LEU A 1 94 ? -7.826 2.185 10.668 1.00 94.19 94 LEU A N 1
ATOM 689 C CA . LEU A 1 94 ? -9.290 2.184 10.709 1.00 94.19 94 LEU A CA 1
ATOM 690 C C . LEU A 1 94 ? -9.828 2.489 12.110 1.00 94.19 94 LEU A C 1
ATOM 692 O O . LEU A 1 94 ? -10.818 3.204 12.239 1.00 94.19 94 LEU A O 1
ATOM 696 N N . THR A 1 95 ? -9.147 2.012 13.153 1.00 93.69 95 THR A N 1
ATOM 697 C CA . THR A 1 95 ? -9.500 2.309 14.551 1.00 93.69 95 THR A CA 1
ATOM 698 C C . THR A 1 95 ? -9.319 3.794 14.882 1.00 93.69 95 THR A C 1
ATOM 700 O O . THR A 1 95 ? -10.173 4.382 15.537 1.00 93.69 95 THR A O 1
ATOM 703 N N . VAL A 1 96 ? -8.233 4.419 14.413 1.00 95.06 96 VAL A N 1
ATOM 704 C CA . VAL A 1 96 ? -7.948 5.848 14.650 1.00 95.06 96 VAL A CA 1
ATOM 705 C C . VAL A 1 96 ? -8.841 6.758 13.804 1.00 95.06 96 VAL A C 1
ATOM 707 O O . VAL A 1 96 ? -9.362 7.754 14.300 1.00 95.06 96 VAL A O 1
ATOM 710 N N . LEU A 1 97 ? -9.003 6.437 12.520 1.00 94.75 97 LEU A N 1
ATOM 711 C CA . LEU A 1 97 ? -9.755 7.251 11.564 1.00 94.75 97 LEU A CA 1
ATOM 712 C C . LEU A 1 97 ? -11.266 7.128 11.765 1.00 94.75 97 LEU A C 1
ATOM 714 O O . LEU A 1 97 ? -12.003 8.075 11.498 1.00 94.75 97 LEU A O 1
ATOM 718 N N . GLY A 1 98 ? -11.726 5.950 12.181 1.00 92.38 98 GLY A N 1
ATOM 719 C CA . GLY A 1 98 ? -13.108 5.531 12.021 1.00 92.38 98 GLY A CA 1
ATOM 720 C C . GLY A 1 98 ? -13.413 5.094 10.584 1.00 92.38 98 GLY A C 1
ATOM 721 O O . GLY A 1 98 ? -12.740 5.459 9.616 1.00 92.38 98 GLY A O 1
ATOM 722 N N . LEU A 1 99 ? -14.474 4.302 10.441 1.00 91.69 99 LEU A N 1
ATOM 723 C CA . LEU A 1 99 ? -14.812 3.652 9.175 1.00 91.69 99 LEU A CA 1
ATOM 724 C C . LEU A 1 99 ? -15.247 4.642 8.083 1.00 91.69 99 LEU A C 1
ATOM 726 O O . LEU A 1 99 ? -14.863 4.506 6.923 1.00 91.69 99 LEU A O 1
ATOM 730 N N . ARG A 1 100 ? -16.027 5.664 8.447 1.00 88.44 100 ARG A N 1
ATOM 731 C CA . ARG A 1 100 ? -16.570 6.631 7.484 1.00 88.44 100 ARG A CA 1
ATOM 732 C C . ARG A 1 100 ? -15.484 7.532 6.866 1.00 88.44 100 ARG A C 1
ATOM 734 O O . ARG A 1 100 ? -15.407 7.557 5.639 1.00 88.44 100 ARG A O 1
ATOM 741 N N . PRO A 1 101 ? -14.579 8.169 7.642 1.00 90.31 101 PRO A N 1
ATOM 742 C CA . PRO A 1 101 ? -13.458 8.920 7.064 1.00 90.31 101 PRO A CA 1
ATOM 743 C C . PRO A 1 101 ? -12.507 8.046 6.239 1.00 90.31 101 PRO A C 1
ATOM 745 O O . PRO A 1 101 ? -11.970 8.493 5.226 1.00 90.31 101 PRO A O 1
ATOM 748 N N . ALA A 1 102 ? -12.319 6.782 6.638 1.00 93.75 102 ALA A N 1
ATOM 749 C CA . ALA A 1 102 ? -11.542 5.827 5.857 1.00 93.75 102 ALA A CA 1
ATOM 750 C C . ALA A 1 102 ? -12.177 5.572 4.482 1.00 93.75 102 ALA A C 1
ATOM 752 O O . ALA A 1 102 ? -11.490 5.655 3.466 1.00 93.75 102 ALA A O 1
ATOM 753 N N . VAL A 1 103 ? -13.487 5.328 4.424 1.00 91.19 103 VAL A N 1
ATOM 754 C CA . VAL A 1 103 ? -14.211 5.146 3.159 1.00 91.19 103 VAL A CA 1
ATOM 755 C C . VAL A 1 103 ? -14.159 6.386 2.274 1.00 91.19 103 VAL A C 1
ATOM 757 O O . VAL A 1 103 ? -13.933 6.250 1.073 1.00 91.19 103 VAL A O 1
ATOM 760 N N . GLU A 1 104 ? -14.325 7.584 2.831 1.00 87.44 104 GLU A N 1
ATOM 761 C CA . GLU A 1 104 ? -14.228 8.834 2.066 1.00 87.44 104 GLU A CA 1
ATOM 762 C C . GLU A 1 104 ? -12.837 8.987 1.431 1.00 87.44 104 GLU A C 1
ATOM 764 O O . GLU A 1 104 ? -12.718 9.268 0.234 1.00 87.44 104 GLU A O 1
ATOM 769 N N . LEU A 1 105 ? -11.779 8.702 2.200 1.00 91.19 105 LEU A N 1
ATOM 770 C CA . LEU A 1 105 ? -10.405 8.705 1.702 1.00 91.19 105 LEU A CA 1
ATOM 771 C C . LEU A 1 105 ? -10.198 7.677 0.582 1.00 91.19 105 LEU A C 1
ATOM 773 O O . LEU A 1 105 ? -9.590 7.994 -0.442 1.00 91.19 105 LEU A O 1
ATOM 777 N N . LEU A 1 106 ? -10.687 6.450 0.769 1.00 91.25 106 LEU A N 1
ATOM 778 C CA . LEU A 1 106 ? -10.534 5.378 -0.212 1.00 91.25 106 LEU A CA 1
ATOM 779 C C . LEU A 1 106 ? -11.343 5.651 -1.488 1.00 91.25 106 LEU A C 1
ATOM 781 O O . LEU A 1 106 ? -10.863 5.397 -2.591 1.00 91.25 106 LEU A O 1
ATOM 785 N N . SER A 1 107 ? -12.535 6.233 -1.362 1.00 84.19 107 SER A N 1
ATOM 786 C CA . SER A 1 107 ? -13.409 6.566 -2.494 1.00 84.19 107 SER A CA 1
ATOM 787 C C . SER A 1 107 ? -12.765 7.571 -3.446 1.00 84.19 107 SER A C 1
ATOM 789 O O . SER A 1 107 ? -12.978 7.504 -4.657 1.00 84.19 107 SER A O 1
ATOM 791 N N . ALA A 1 108 ? -11.894 8.450 -2.935 1.00 82.88 108 ALA A N 1
ATOM 792 C CA . ALA A 1 108 ? -11.130 9.376 -3.767 1.00 82.88 108 ALA A CA 1
ATOM 793 C C . ALA A 1 108 ? -10.254 8.659 -4.812 1.00 82.88 108 ALA A C 1
ATOM 795 O O . ALA A 1 108 ? -9.960 9.237 -5.862 1.00 82.88 108 ALA A O 1
ATOM 796 N N . PHE A 1 109 ? -9.851 7.404 -4.572 1.00 82.69 109 PHE A N 1
ATOM 797 C CA . PHE A 1 109 ? -9.145 6.613 -5.576 1.00 82.69 109 PHE A CA 1
ATOM 798 C C . PHE A 1 109 ? -10.029 6.256 -6.770 1.00 82.69 109 PHE A C 1
ATOM 800 O O . PHE A 1 109 ? -9.548 6.328 -7.897 1.00 82.69 109 PHE A O 1
ATOM 807 N N . ILE A 1 110 ? -11.307 5.926 -6.560 1.00 79.69 110 ILE A N 1
ATOM 808 C CA . ILE A 1 110 ? -12.231 5.588 -7.655 1.00 79.69 110 ILE A CA 1
ATOM 809 C C . ILE A 1 110 ? -12.329 6.777 -8.614 1.00 79.69 110 ILE A C 1
ATOM 811 O O . ILE A 1 110 ? -12.075 6.636 -9.809 1.00 79.69 110 ILE A O 1
ATOM 815 N N . THR A 1 111 ? -12.580 7.974 -8.080 1.00 70.19 111 THR A N 1
ATOM 816 C CA . THR A 1 111 ? -12.697 9.202 -8.879 1.00 70.19 111 THR A CA 1
ATOM 817 C C . THR A 1 111 ? -11.404 9.535 -9.621 1.00 70.19 111 THR A C 1
ATOM 819 O O . THR A 1 111 ? -11.434 9.888 -10.797 1.00 70.19 111 THR A O 1
ATOM 822 N N . ARG A 1 112 ? -10.244 9.390 -8.965 1.00 70.19 112 ARG A N 1
ATOM 823 C CA . ARG A 1 112 ? -8.932 9.667 -9.580 1.00 70.19 112 ARG A CA 1
ATOM 824 C C . ARG A 1 112 ? -8.548 8.662 -10.668 1.00 70.19 112 ARG A C 1
ATOM 826 O O . ARG A 1 112 ? -7.761 9.007 -11.547 1.00 70.19 112 ARG A O 1
ATOM 833 N N . HIS A 1 113 ? -9.074 7.440 -10.609 1.00 69.38 113 HIS A N 1
ATOM 834 C CA . HIS A 1 113 ? -8.721 6.351 -11.523 1.00 69.38 113 HIS A CA 1
ATOM 835 C C . HIS A 1 113 ? -9.792 6.027 -12.571 1.00 69.38 113 HIS A C 1
ATOM 837 O O . HIS A 1 113 ? -9.519 5.232 -13.466 1.00 69.38 113 HIS A O 1
ATOM 843 N N . ALA A 1 114 ? -10.948 6.698 -12.544 1.00 57.78 114 ALA A N 1
ATOM 844 C CA . ALA A 1 114 ? -12.021 6.534 -13.529 1.00 57.78 114 ALA A CA 1
ATOM 845 C C . ALA A 1 114 ? -11.601 6.835 -14.986 1.00 57.78 114 ALA A C 1
ATOM 847 O O . ALA A 1 114 ? -12.273 6.403 -15.916 1.00 57.78 114 ALA A O 1
ATOM 848 N N . LEU A 1 115 ? -10.492 7.560 -15.190 1.00 51.66 115 LEU A N 1
ATOM 849 C CA . LEU A 1 115 ? -10.020 8.020 -16.505 1.00 51.66 115 LEU A CA 1
ATOM 850 C C . LEU A 1 115 ? -8.679 7.399 -16.954 1.00 51.66 115 LEU A C 1
ATOM 852 O O . LEU A 1 115 ? -8.136 7.812 -17.977 1.00 51.66 115 LEU A O 1
ATOM 856 N N . GLN A 1 116 ? -8.088 6.459 -16.203 1.00 59.75 116 GLN A N 1
ATOM 857 C CA . GLN A 1 116 ? -6.751 5.932 -16.529 1.00 59.75 116 GLN A CA 1
ATOM 858 C C . GLN A 1 116 ? -6.798 4.775 -17.545 1.00 59.75 116 GLN A C 1
ATOM 860 O O . GLN A 1 116 ? -7.605 3.855 -17.432 1.00 59.75 116 GLN A O 1
ATOM 865 N N . VAL A 1 117 ? -5.879 4.807 -18.516 1.00 52.03 117 VAL A N 1
ATOM 866 C CA . VAL A 1 117 ? -5.676 3.757 -19.529 1.00 52.03 117 VAL A CA 1
ATOM 867 C C . VAL A 1 117 ? -5.050 2.519 -18.877 1.00 52.03 117 VAL A C 1
ATOM 869 O O . VAL A 1 117 ? -4.054 2.628 -18.159 1.00 52.03 117 VAL A O 1
ATOM 872 N N . ARG A 1 118 ? -5.634 1.340 -19.126 1.00 63.75 118 ARG A N 1
ATOM 873 C CA . ARG A 1 118 ? -5.127 0.047 -18.639 1.00 63.75 118 ARG A CA 1
ATOM 874 C C . ARG A 1 118 ? -3.795 -0.298 -19.309 1.00 63.75 118 ARG A C 1
ATOM 876 O O . ARG A 1 118 ? -3.642 -0.118 -20.514 1.00 63.75 118 ARG A O 1
ATOM 883 N N . SER A 1 119 ? -2.839 -0.796 -18.526 1.00 72.94 119 SER A N 1
ATOM 884 C CA . SER A 1 119 ? -1.545 -1.284 -19.014 1.00 72.94 119 SER A CA 1
ATOM 885 C C . SER A 1 119 ? -1.433 -2.777 -18.696 1.00 72.94 119 SER A C 1
ATOM 887 O O . SER A 1 119 ? -1.402 -3.113 -17.510 1.00 72.94 119 SER A O 1
ATOM 889 N N . PRO A 1 120 ? -1.317 -3.665 -19.704 1.00 76.19 120 PRO A N 1
ATOM 890 C CA . PRO A 1 120 ? -1.169 -5.108 -19.483 1.00 76.19 120 PRO A CA 1
ATOM 891 C C . PRO A 1 120 ? 0.023 -5.460 -18.584 1.00 76.19 120 PRO A C 1
ATOM 893 O O . PRO A 1 120 ? -0.032 -6.395 -17.790 1.00 76.19 120 PRO A O 1
ATOM 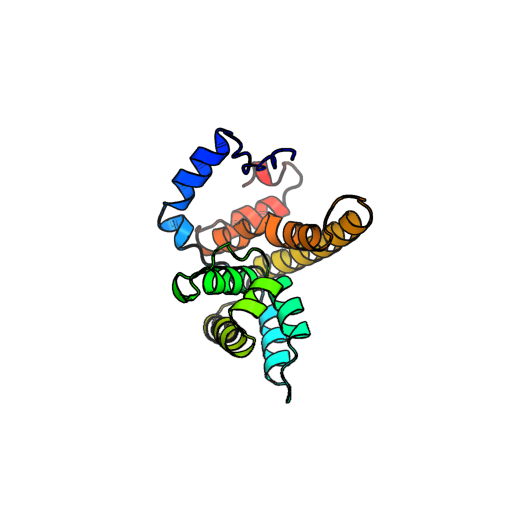896 N N . LEU A 1 121 ? 1.096 -4.663 -18.661 1.00 77.06 121 LEU A N 1
ATOM 897 C CA . LEU A 1 121 ? 2.270 -4.816 -17.804 1.00 77.06 121 LEU A CA 1
ATOM 898 C C . LEU A 1 121 ? 1.929 -4.588 -16.323 1.00 77.06 121 LEU A C 1
ATOM 900 O O . LEU A 1 121 ? 2.387 -5.330 -15.456 1.00 77.06 121 LEU A O 1
ATOM 904 N N . LEU A 1 122 ? 1.118 -3.566 -16.028 1.00 76.06 122 LEU A N 1
ATOM 905 C CA . LEU A 1 122 ? 0.686 -3.276 -14.660 1.00 76.06 122 LEU A CA 1
ATOM 906 C C . LEU A 1 122 ? -0.303 -4.328 -14.149 1.00 76.06 122 LEU A C 1
ATOM 908 O O . LEU A 1 122 ? -0.226 -4.703 -12.986 1.00 76.06 122 LEU A O 1
ATOM 912 N N . GLU A 1 123 ? -1.189 -4.841 -15.001 1.00 77.00 123 GLU A N 1
ATOM 913 C CA . GLU A 1 123 ? -2.105 -5.935 -14.641 1.00 77.00 123 GLU A CA 1
ATOM 914 C C . GLU A 1 123 ? -1.331 -7.199 -14.235 1.00 77.00 123 GLU A C 1
ATOM 916 O O . GLU A 1 123 ? -1.529 -7.726 -13.137 1.00 77.00 123 GLU A O 1
ATOM 921 N N . HIS A 1 124 ? -0.361 -7.624 -15.053 1.00 79.50 124 HIS A N 1
ATOM 922 C CA . HIS A 1 124 ? 0.499 -8.766 -14.731 1.00 79.50 124 HIS A CA 1
ATOM 923 C C . HIS A 1 124 ? 1.295 -8.559 -13.432 1.00 79.50 124 HIS A C 1
ATOM 925 O O . HIS A 1 124 ? 1.471 -9.483 -12.629 1.00 79.50 124 HIS A O 1
ATOM 931 N N . PHE A 1 125 ? 1.761 -7.330 -13.200 1.00 80.94 125 PHE A N 1
ATOM 932 C CA . PHE A 1 125 ? 2.440 -6.954 -11.967 1.00 80.94 125 PHE A CA 1
ATOM 933 C C . PHE A 1 125 ? 1.549 -7.146 -10.729 1.00 80.94 125 PHE A C 1
ATOM 935 O O . PHE A 1 125 ? 1.995 -7.718 -9.723 1.00 80.94 125 PHE A O 1
ATOM 942 N N . TRP A 1 126 ? 0.300 -6.676 -10.790 1.00 78.81 126 TRP A N 1
ATOM 943 C CA . TRP A 1 126 ? -0.641 -6.789 -9.677 1.00 78.81 126 TRP A CA 1
ATOM 944 C C . TRP A 1 126 ? -0.979 -8.246 -9.373 1.00 78.81 126 TRP A C 1
ATOM 946 O O . TRP A 1 126 ? -0.929 -8.657 -8.210 1.00 78.81 126 TRP A O 1
ATOM 956 N N . GLU A 1 127 ? -1.224 -9.046 -10.409 1.00 81.25 127 GLU A N 1
ATOM 957 C CA . GLU A 1 127 ? -1.486 -10.477 -10.277 1.00 81.25 127 GLU A CA 1
ATOM 958 C C . GLU A 1 127 ? -0.300 -11.217 -9.634 1.00 81.25 127 GLU A C 1
ATOM 960 O O . GLU A 1 127 ? -0.458 -11.956 -8.656 1.00 81.25 127 GLU A O 1
ATOM 965 N N . SER A 1 128 ? 0.912 -10.974 -10.132 1.00 83.12 128 SER A N 1
ATOM 966 C CA . SER A 1 128 ? 2.131 -11.605 -9.616 1.00 83.12 128 SER A CA 1
ATOM 967 C C . SER A 1 128 ? 2.395 -11.232 -8.156 1.00 83.12 128 SER A C 1
ATOM 969 O O . SER A 1 128 ? 2.780 -12.077 -7.343 1.00 83.12 128 SER A O 1
ATOM 971 N N . SER A 1 129 ? 2.136 -9.976 -7.788 1.00 80.88 129 SER A N 1
ATOM 972 C CA . SER A 1 129 ? 2.288 -9.503 -6.410 1.00 80.88 129 SER A CA 1
ATOM 973 C C . SER A 1 129 ? 1.243 -10.101 -5.465 1.00 80.88 129 SER A C 1
ATOM 975 O O . SER A 1 129 ? 1.576 -10.434 -4.328 1.00 80.88 129 SER A O 1
ATOM 977 N N . GLN A 1 130 ? 0.011 -10.324 -5.935 1.00 80.12 130 GLN A N 1
ATOM 978 C CA . GLN A 1 130 ? -1.025 -11.030 -5.177 1.00 80.12 130 GLN A CA 1
ATOM 979 C C . GLN A 1 130 ? -0.643 -12.491 -4.911 1.00 80.12 130 GLN A C 1
ATOM 981 O O . GLN A 1 130 ? -0.768 -12.962 -3.779 1.00 80.12 130 GLN A O 1
ATOM 986 N N . ARG A 1 131 ? -0.154 -13.207 -5.931 1.00 84.69 131 ARG A N 1
ATOM 987 C CA . ARG A 1 131 ? 0.292 -14.604 -5.790 1.00 84.69 131 ARG A CA 1
ATOM 988 C C . ARG A 1 131 ? 1.439 -14.718 -4.785 1.00 84.69 131 ARG A C 1
ATOM 990 O O . ARG A 1 131 ? 1.400 -15.572 -3.902 1.00 84.69 131 ARG A O 1
ATOM 997 N N . ARG A 1 132 ? 2.419 -13.810 -4.864 1.00 87.06 132 ARG A N 1
ATOM 998 C CA . ARG A 1 132 ? 3.536 -13.748 -3.910 1.00 87.06 132 ARG A CA 1
ATOM 999 C C . ARG A 1 132 ? 3.061 -13.462 -2.488 1.00 87.06 132 ARG A C 1
ATOM 1001 O O . ARG A 1 132 ? 3.527 -14.119 -1.571 1.00 87.06 132 ARG A O 1
ATOM 1008 N N . ALA A 1 133 ? 2.124 -12.536 -2.296 1.00 78.38 133 ALA A N 1
ATOM 1009 C CA . ALA A 1 133 ? 1.553 -12.244 -0.981 1.00 78.38 133 ALA A CA 1
ATOM 1010 C C . ALA A 1 133 ? 0.918 -13.474 -0.327 1.00 78.38 133 ALA A C 1
ATOM 1012 O O . ALA A 1 133 ? 1.229 -13.784 0.819 1.00 78.38 133 ALA A O 1
ATOM 1013 N N . ILE A 1 134 ? 0.095 -14.210 -1.078 1.00 83.06 134 ILE A N 1
ATOM 1014 C CA . ILE A 1 134 ? -0.542 -15.444 -0.597 1.00 83.06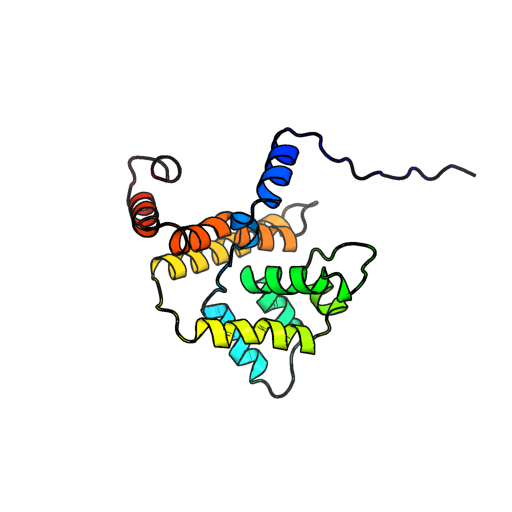 134 ILE A CA 1
ATOM 1015 C C . ILE A 1 134 ? 0.519 -16.494 -0.247 1.00 83.06 134 ILE A C 1
ATOM 1017 O O . ILE A 1 134 ? 0.439 -17.127 0.803 1.00 83.06 134 ILE A O 1
ATOM 1021 N N . ALA A 1 135 ? 1.541 -16.654 -1.093 1.00 88.50 135 ALA A N 1
ATOM 1022 C CA . ALA A 1 135 ? 2.638 -17.580 -0.827 1.00 88.50 135 ALA A CA 1
ATOM 1023 C C . ALA A 1 135 ? 3.429 -17.187 0.433 1.00 88.50 135 ALA A C 1
ATOM 1025 O O . ALA A 1 135 ? 3.668 -18.031 1.292 1.00 88.50 135 ALA A O 1
ATOM 1026 N N . CYS A 1 136 ? 3.794 -15.910 0.579 1.00 85.44 136 CYS A N 1
ATOM 1027 C CA . CYS A 1 136 ? 4.516 -15.400 1.744 1.00 85.44 136 CYS A CA 1
ATOM 1028 C C . CYS A 1 136 ? 3.696 -15.520 3.032 1.00 85.44 136 CYS A C 1
ATOM 1030 O O . CYS A 1 136 ? 4.252 -15.865 4.070 1.00 85.44 136 CYS A O 1
ATOM 1032 N N . GLU A 1 137 ? 2.387 -15.276 2.979 1.00 83.88 137 GLU A N 1
ATOM 1033 C CA . GLU A 1 137 ? 1.488 -15.509 4.109 1.00 83.88 137 GLU A CA 1
ATOM 1034 C C . GLU A 1 137 ? 1.441 -16.994 4.483 1.00 83.88 137 GLU A C 1
ATOM 1036 O O . GLU A 1 137 ? 1.592 -17.346 5.652 1.00 83.88 137 GLU A O 1
ATOM 1041 N N . HIS A 1 138 ? 1.270 -17.874 3.492 1.00 87.88 138 HIS A N 1
ATOM 1042 C CA . HIS A 1 138 ? 1.211 -19.316 3.708 1.00 87.88 138 HIS A CA 1
ATOM 1043 C C . HIS A 1 138 ? 2.506 -19.855 4.324 1.00 87.88 138 HIS A C 1
ATOM 1045 O O . HIS A 1 138 ? 2.454 -20.593 5.305 1.00 87.88 138 HIS A O 1
ATOM 1051 N N . ILE A 1 139 ? 3.661 -19.445 3.793 1.00 88.62 139 ILE A N 1
ATOM 1052 C CA . ILE A 1 139 ? 4.979 -19.773 4.351 1.00 88.62 139 ILE A CA 1
ATOM 1053 C C . ILE A 1 139 ? 5.110 -19.188 5.760 1.00 88.62 139 ILE A C 1
ATOM 1055 O O . ILE A 1 139 ? 5.553 -19.876 6.673 1.00 88.62 139 ILE A O 1
ATOM 1059 N N . GLY A 1 140 ? 4.669 -17.944 5.962 1.00 86.00 140 GLY A N 1
ATOM 1060 C CA . GLY A 1 140 ? 4.695 -17.276 7.258 1.00 86.00 140 GLY A CA 1
ATOM 1061 C C . GLY A 1 140 ? 3.947 -18.040 8.347 1.00 86.00 140 GLY A C 1
ATOM 1062 O O . GLY A 1 140 ? 4.458 -18.167 9.452 1.00 86.00 140 GLY A O 1
ATOM 1063 N N . ARG A 1 141 ? 2.797 -18.646 8.021 1.00 85.50 141 ARG A N 1
ATOM 1064 C CA . ARG A 1 141 ? 2.042 -19.507 8.955 1.00 85.50 141 ARG A CA 1
ATOM 1065 C C . ARG A 1 141 ? 2.803 -20.763 9.387 1.00 85.50 141 ARG A C 1
ATOM 1067 O O . ARG A 1 141 ? 2.478 -21.328 10.425 1.00 85.50 141 ARG A O 1
ATOM 1074 N N . GLN A 1 142 ? 3.790 -21.207 8.610 1.00 90.12 142 GLN A N 1
ATOM 1075 C CA . GLN A 1 142 ? 4.634 -22.360 8.941 1.00 90.12 142 GLN A CA 1
ATOM 1076 C C . GLN A 1 142 ? 5.867 -21.965 9.774 1.00 90.12 142 GLN A C 1
ATOM 1078 O O . GLN A 1 142 ? 6.566 -22.833 10.295 1.00 90.12 142 GLN A O 1
ATOM 1083 N N . LEU A 1 143 ? 6.142 -20.665 9.926 1.00 87.38 143 LEU A N 1
ATOM 1084 C CA . LEU A 1 143 ? 7.267 -20.145 10.696 1.00 87.38 143 LEU A CA 1
ATOM 1085 C C . LEU A 1 143 ? 6.795 -19.741 12.101 1.00 87.38 143 LEU A C 1
ATOM 1087 O O . LEU A 1 143 ? 6.049 -18.782 12.268 1.00 87.38 143 LEU A O 1
ATOM 1091 N N . TYR A 1 144 ? 7.290 -20.428 13.135 1.00 71.69 144 TYR A N 1
ATOM 1092 C CA . TYR A 1 144 ? 6.886 -20.259 14.546 1.00 71.69 144 TYR A CA 1
ATOM 1093 C C . TYR A 1 144 ? 7.049 -18.843 15.139 1.00 71.69 144 TYR A C 1
ATOM 1095 O O . TYR A 1 144 ? 6.619 -18.598 16.265 1.00 71.69 144 TYR A O 1
ATOM 1103 N N . SER A 1 145 ? 7.698 -17.906 14.445 1.00 81.38 145 SER A N 1
ATOM 1104 C CA . SER A 1 145 ? 8.020 -16.568 14.973 1.00 81.38 145 SER A CA 1
ATOM 1105 C C . SER A 1 145 ? 7.765 -15.435 13.981 1.00 81.38 145 SER A C 1
ATOM 1107 O O . SER A 1 145 ? 8.323 -14.350 14.138 1.00 81.38 145 SER A O 1
ATOM 1109 N N . PHE A 1 146 ? 6.948 -15.669 12.954 1.00 76.00 146 PHE A N 1
ATOM 1110 C CA . PHE A 1 146 ? 6.665 -14.670 11.933 1.00 76.00 146 PHE A CA 1
ATOM 1111 C C . PHE A 1 146 ? 5.165 -14.398 11.838 1.00 76.00 146 PHE A C 1
ATOM 1113 O O . PHE A 1 146 ? 4.368 -15.324 11.741 1.00 76.00 146 PHE A O 1
ATOM 1120 N N . ASP A 1 147 ? 4.781 -13.122 11.876 1.00 75.88 147 ASP A N 1
ATOM 1121 C CA . ASP A 1 147 ? 3.389 -12.711 11.704 1.00 75.88 147 ASP A CA 1
ATOM 1122 C C . ASP A 1 147 ? 2.955 -12.967 10.245 1.00 75.88 147 ASP A C 1
ATOM 1124 O O . ASP A 1 147 ? 3.507 -12.351 9.324 1.00 75.88 147 ASP A O 1
ATOM 1128 N N . PRO A 1 148 ? 1.961 -13.840 9.997 1.00 71.56 148 PRO A N 1
ATOM 1129 C CA . PRO A 1 148 ? 1.456 -14.094 8.651 1.00 71.56 148 PRO A CA 1
ATOM 1130 C C . PRO A 1 148 ? 0.991 -12.825 7.927 1.00 71.56 148 PRO A C 1
ATOM 1132 O O . PRO A 1 148 ? 1.202 -12.703 6.718 1.00 71.56 148 PRO A O 1
ATOM 1135 N N . GLY A 1 149 ? 0.424 -11.854 8.652 1.00 65.56 149 GLY A N 1
ATOM 1136 C CA . GLY A 1 149 ? -0.001 -10.571 8.092 1.00 65.56 149 GLY A CA 1
ATOM 1137 C C . GLY A 1 149 ? 1.176 -9.731 7.586 1.00 65.56 149 GLY A C 1
ATOM 1138 O O . GLY A 1 149 ? 1.072 -9.081 6.538 1.00 65.56 149 GLY A O 1
ATOM 1139 N N . LEU A 1 150 ? 2.333 -9.806 8.255 1.00 71.75 150 LEU A N 1
ATOM 1140 C CA . LEU A 1 150 ? 3.577 -9.206 7.760 1.00 71.75 150 LEU A CA 1
ATOM 1141 C C . LEU A 1 150 ? 4.100 -9.938 6.520 1.00 71.75 150 LEU A C 1
ATOM 1143 O O . LEU A 1 150 ? 4.603 -9.287 5.608 1.00 71.75 150 LEU A O 1
ATOM 1147 N N . GLY A 1 151 ? 3.932 -11.260 6.438 1.00 75.94 151 GLY A N 1
ATOM 1148 C CA . GLY A 1 151 ? 4.251 -12.050 5.243 1.00 75.94 151 GLY A CA 1
ATOM 1149 C C . GLY A 1 151 ? 3.435 -11.659 4.029 1.00 75.94 151 GLY A C 1
ATOM 1150 O O . GLY A 1 151 ? 3.987 -11.392 2.960 1.00 75.94 151 GLY A O 1
ATOM 1151 N N . TYR A 1 152 ? 2.122 -11.571 4.214 1.00 72.50 152 TYR A N 1
ATOM 1152 C CA . TYR A 1 152 ? 1.210 -11.099 3.185 1.00 72.50 152 TYR A CA 1
ATOM 1153 C C . TYR A 1 152 ? 1.613 -9.700 2.697 1.00 72.50 152 TYR A C 1
ATOM 1155 O O . TYR A 1 152 ? 1.829 -9.487 1.502 1.00 72.50 152 TYR A O 1
ATOM 1163 N N . SER A 1 153 ? 1.807 -8.771 3.639 1.00 66.25 153 SER A N 1
ATOM 1164 C CA . SER A 1 153 ? 2.243 -7.395 3.372 1.00 66.25 153 SER A CA 1
ATOM 1165 C C . SER A 1 153 ? 3.563 -7.351 2.600 1.00 66.25 153 SER A C 1
ATOM 1167 O O . SER A 1 153 ? 3.654 -6.682 1.571 1.00 66.25 153 SER A O 1
ATOM 1169 N N . LEU A 1 154 ? 4.568 -8.114 3.041 1.00 79.19 154 LEU A N 1
ATOM 1170 C CA . LEU A 1 154 ? 5.861 -8.232 2.372 1.00 79.19 154 LEU A CA 1
ATOM 1171 C C . LEU A 1 154 ? 5.671 -8.652 0.914 1.00 79.19 154 LEU A C 1
ATOM 1173 O O . LEU A 1 154 ? 6.081 -7.925 0.011 1.00 79.19 154 LEU A O 1
ATOM 1177 N N . GLY A 1 155 ? 4.990 -9.775 0.669 1.00 78.19 155 GLY A N 1
ATOM 1178 C CA . GLY A 1 155 ? 4.803 -10.289 -0.684 1.00 78.19 155 GLY A CA 1
ATOM 1179 C C . GLY A 1 155 ? 4.074 -9.302 -1.601 1.00 78.19 155 GLY A C 1
ATOM 1180 O O . GLY A 1 155 ? 4.477 -9.136 -2.757 1.00 78.19 155 GLY A O 1
ATOM 1181 N N . ARG A 1 156 ? 3.087 -8.557 -1.087 1.00 73.00 156 ARG A N 1
ATOM 1182 C CA . ARG A 1 156 ? 2.432 -7.482 -1.850 1.00 73.00 156 ARG A CA 1
ATOM 1183 C C . ARG A 1 156 ? 3.385 -6.339 -2.186 1.00 73.00 156 ARG A C 1
ATOM 1185 O O . ARG A 1 156 ?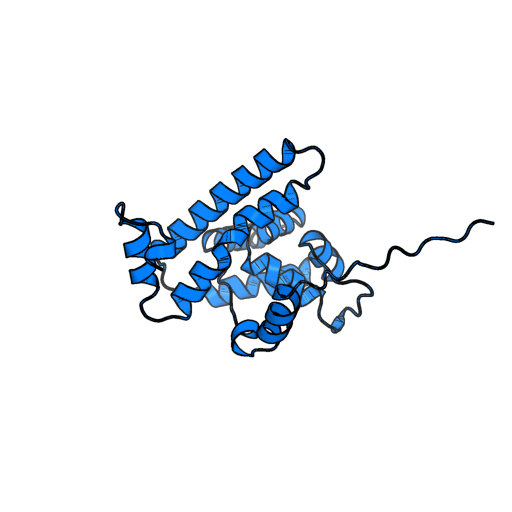 3.364 -5.841 -3.309 1.00 73.00 156 ARG A O 1
ATOM 1192 N N . PHE A 1 157 ? 4.195 -5.906 -1.223 1.00 76.12 157 PHE A N 1
ATOM 1193 C CA . PHE A 1 157 ? 4.968 -4.666 -1.320 1.00 76.12 157 PHE A CA 1
ATOM 1194 C C . PHE A 1 157 ? 6.356 -4.833 -1.940 1.00 76.12 157 PHE A C 1
ATOM 1196 O O . PHE A 1 157 ? 6.906 -3.835 -2.402 1.00 76.12 157 PHE A O 1
ATOM 1203 N N . CYS A 1 158 ? 6.901 -6.054 -2.025 1.00 81.12 158 CYS A N 1
ATOM 1204 C CA . CYS A 1 158 ? 8.264 -6.315 -2.517 1.00 81.12 158 CYS A CA 1
ATOM 1205 C C . CYS A 1 158 ? 8.617 -5.612 -3.835 1.00 81.12 158 CYS A C 1
ATOM 1207 O O . CYS A 1 158 ? 9.771 -5.247 -4.035 1.00 81.12 158 CYS A O 1
ATOM 1209 N N . HIS A 1 159 ? 7.651 -5.422 -4.736 1.00 78.50 159 HIS A N 1
ATOM 1210 C CA . HIS A 1 159 ? 7.900 -4.814 -6.042 1.00 78.50 159 HIS A CA 1
ATOM 1211 C C . HIS A 1 159 ? 7.096 -3.536 -6.297 1.00 78.50 159 HIS A C 1
ATOM 1213 O O . HIS A 1 159 ? 6.999 -3.092 -7.435 1.00 78.50 159 HIS A O 1
ATOM 1219 N N . VAL A 1 160 ? 6.559 -2.885 -5.259 1.00 79.38 160 VAL A N 1
ATOM 1220 C CA . VAL A 1 160 ? 5.753 -1.656 -5.417 1.00 79.38 160 VAL A CA 1
ATOM 1221 C C . VAL A 1 160 ? 6.502 -0.505 -6.114 1.00 79.38 160 VAL A C 1
ATOM 1223 O O . VAL A 1 160 ? 5.875 0.406 -6.649 1.00 79.38 160 VAL A O 1
ATOM 1226 N N . GLY A 1 161 ? 7.836 -0.554 -6.172 1.00 79.56 161 GLY A N 1
ATOM 1227 C CA . GLY A 1 161 ? 8.642 0.387 -6.953 1.00 79.56 161 GLY A CA 1
ATOM 1228 C C . GLY A 1 161 ? 8.397 0.312 -8.465 1.00 79.56 161 GLY A C 1
ATOM 1229 O O . GLY A 1 161 ? 8.383 1.347 -9.121 1.00 79.56 161 GLY A O 1
ATOM 1230 N N . MET A 1 162 ? 8.116 -0.870 -9.022 1.00 81.25 162 MET A N 1
ATOM 1231 C CA . MET A 1 162 ? 7.916 -1.050 -10.468 1.00 81.25 162 MET A CA 1
ATOM 1232 C C . MET A 1 162 ? 6.755 -0.214 -11.036 1.00 81.25 162 MET A C 1
ATOM 1234 O O . MET A 1 162 ? 6.992 0.541 -11.978 1.00 81.25 162 MET A O 1
ATOM 1238 N N . PRO A 1 163 ? 5.516 -0.255 -10.495 1.00 78.88 163 PRO A N 1
ATOM 1239 C CA . PRO A 1 163 ? 4.421 0.563 -11.020 1.00 78.88 163 PRO A CA 1
ATOM 1240 C C . PRO A 1 163 ? 4.686 2.068 -10.878 1.00 78.88 163 PRO A C 1
ATOM 1242 O O . PRO A 1 163 ? 4.220 2.856 -11.702 1.00 78.88 163 PRO A O 1
ATOM 1245 N N . VAL A 1 164 ? 5.458 2.477 -9.865 1.00 80.62 164 VAL A N 1
ATOM 1246 C CA . VAL A 1 164 ? 5.902 3.868 -9.705 1.00 80.62 164 VAL A CA 1
ATOM 1247 C C . VAL A 1 164 ? 6.868 4.247 -10.827 1.00 80.62 164 VAL A C 1
ATOM 1249 O O . VAL A 1 164 ? 6.665 5.271 -11.477 1.00 80.62 164 VAL A O 1
ATOM 1252 N N . LEU A 1 165 ? 7.878 3.417 -11.095 1.00 84.12 165 LEU A N 1
ATOM 1253 C CA . LEU A 1 165 ? 8.879 3.655 -12.137 1.00 84.12 165 LEU A CA 1
ATOM 1254 C C . LEU A 1 165 ? 8.268 3.620 -13.543 1.00 84.12 165 LEU A C 1
ATOM 1256 O O . LEU A 1 165 ? 8.562 4.501 -14.342 1.00 84.12 165 LEU A O 1
ATOM 1260 N N . VAL A 1 166 ? 7.330 2.708 -13.819 1.00 83.25 166 VAL A N 1
ATOM 1261 C CA . VAL A 1 166 ? 6.572 2.668 -15.088 1.00 83.25 166 VAL A CA 1
ATOM 1262 C C . VAL A 1 166 ? 5.840 3.986 -15.351 1.00 83.25 166 VAL A C 1
ATOM 1264 O O . VAL A 1 166 ? 5.750 4.423 -16.497 1.00 83.25 166 VAL A O 1
ATOM 1267 N N . LYS A 1 167 ? 5.326 4.638 -14.302 1.00 78.31 167 LYS A N 1
ATOM 1268 C CA . LYS A 1 167 ? 4.616 5.917 -14.419 1.00 78.31 167 LYS A CA 1
ATOM 1269 C C . LYS A 1 167 ? 5.557 7.124 -14.456 1.00 78.31 167 LYS A C 1
ATOM 1271 O O . LYS A 1 167 ? 5.250 8.106 -15.127 1.00 78.31 167 LYS A O 1
ATOM 1276 N N . ALA A 1 168 ? 6.654 7.081 -13.703 1.00 77.44 168 ALA A N 1
ATOM 1277 C CA . ALA A 1 168 ? 7.541 8.224 -13.491 1.00 77.44 168 ALA A CA 1
ATOM 1278 C C . ALA A 1 168 ? 8.706 8.300 -14.491 1.00 77.44 168 ALA A C 1
ATOM 1280 O O . ALA A 1 168 ? 9.198 9.393 -14.765 1.00 77.44 168 ALA A O 1
ATOM 1281 N N . VAL A 1 169 ? 9.152 7.164 -15.033 1.00 83.88 169 VAL A N 1
ATOM 1282 C CA . VAL A 1 169 ? 10.355 7.062 -15.867 1.00 83.88 169 VAL A CA 1
ATOM 1283 C C . VAL A 1 169 ? 9.970 6.682 -17.292 1.00 83.88 169 VAL A C 1
ATOM 1285 O O . VAL A 1 169 ? 9.451 5.600 -17.571 1.00 83.88 169 VAL A O 1
ATOM 1288 N N . ARG A 1 170 ? 10.248 7.589 -18.233 1.00 84.75 170 ARG A N 1
ATOM 1289 C CA . ARG A 1 170 ? 9.966 7.373 -19.655 1.00 84.75 170 ARG A CA 1
ATOM 1290 C C . ARG A 1 170 ? 10.754 6.168 -20.172 1.00 84.75 170 ARG A C 1
ATOM 1292 O O . ARG A 1 170 ? 11.963 6.106 -19.999 1.00 84.75 170 ARG A O 1
ATOM 1299 N N . GLY A 1 171 ? 10.071 5.243 -20.845 1.00 86.38 171 GLY A N 1
ATOM 1300 C CA . GLY A 1 171 ? 10.694 4.061 -21.453 1.00 86.38 171 GLY A CA 1
ATOM 1301 C C . GLY A 1 171 ? 10.916 2.883 -20.501 1.00 86.38 171 GLY A C 1
ATOM 1302 O O . GLY A 1 171 ? 11.181 1.785 -20.978 1.00 86.38 171 GLY A O 1
ATOM 1303 N N . TYR A 1 172 ? 10.711 3.053 -19.190 1.00 88.19 172 TYR A N 1
ATOM 1304 C CA . TYR A 1 172 ? 10.931 1.981 -18.212 1.00 88.19 172 TYR A CA 1
ATOM 1305 C C . TYR A 1 172 ? 10.021 0.762 -18.438 1.00 88.19 172 TYR A C 1
ATOM 1307 O O . TYR A 1 172 ? 10.442 -0.374 -18.248 1.00 88.19 172 TYR A O 1
ATOM 1315 N N . ALA A 1 173 ? 8.795 0.963 -18.935 1.00 85.38 173 ALA A N 1
ATOM 1316 C CA . ALA A 1 173 ? 7.915 -0.146 -19.318 1.00 85.38 173 ALA A CA 1
ATOM 1317 C C . ALA A 1 173 ? 8.547 -1.078 -20.373 1.00 85.38 173 ALA A C 1
ATOM 1319 O O . ALA A 1 173 ? 8.371 -2.295 -20.304 1.00 85.38 173 ALA A O 1
ATOM 1320 N N . SER A 1 174 ? 9.307 -0.521 -21.323 1.00 86.56 174 SER A N 1
ATOM 1321 C CA . SER A 1 174 ? 10.028 -1.305 -22.330 1.00 86.56 174 SER A CA 1
ATOM 1322 C C . SER A 1 174 ? 11.179 -2.086 -21.701 1.00 86.56 174 SER A C 1
ATOM 1324 O O . SER A 1 174 ? 11.320 -3.268 -21.996 1.00 86.56 174 SER A O 1
ATOM 1326 N N . THR A 1 175 ? 11.932 -1.469 -20.783 1.00 87.88 175 THR A N 1
ATOM 1327 C CA . THR A 1 175 ? 13.001 -2.134 -20.018 1.00 87.88 175 THR A CA 1
ATOM 1328 C C . THR A 1 175 ? 12.470 -3.337 -19.245 1.00 87.88 175 THR A C 1
ATOM 1330 O O . THR A 1 175 ? 13.027 -4.425 -19.343 1.00 87.88 175 THR A O 1
ATOM 1333 N N . VAL A 1 176 ? 11.347 -3.182 -18.536 1.00 85.69 176 VAL A N 1
ATOM 1334 C CA . VAL A 1 176 ? 10.719 -4.294 -17.803 1.00 85.69 176 VAL A CA 1
ATOM 1335 C C . VAL A 1 176 ? 10.249 -5.389 -18.761 1.00 85.69 176 VAL A C 1
ATOM 1337 O O . VAL A 1 176 ? 10.457 -6.568 -18.496 1.00 85.69 176 VAL A O 1
ATOM 1340 N N . THR A 1 177 ? 9.642 -5.018 -19.890 1.00 85.69 177 THR A N 1
ATOM 1341 C CA . THR A 1 177 ? 9.187 -5.993 -20.897 1.00 85.69 177 THR A CA 1
ATOM 1342 C C . THR A 1 177 ? 10.363 -6.798 -21.456 1.00 85.69 177 THR A C 1
ATOM 1344 O O . THR A 1 177 ? 10.275 -8.017 -21.580 1.00 85.69 177 THR A O 1
ATOM 1347 N N . GLU A 1 178 ? 11.486 -6.136 -21.737 1.00 86.31 178 GLU A N 1
ATOM 1348 C CA . GLU A 1 178 ? 12.721 -6.789 -22.169 1.00 86.31 178 GLU A CA 1
ATOM 1349 C C . GLU A 1 178 ? 13.291 -7.710 -21.081 1.00 86.31 178 GLU A C 1
ATOM 1351 O O . GLU A 1 178 ? 13.661 -8.846 -21.374 1.00 86.31 178 GLU A O 1
ATOM 1356 N N . ALA A 1 179 ? 13.311 -7.255 -19.826 1.00 85.44 179 ALA A N 1
ATOM 1357 C CA . ALA A 1 179 ? 13.809 -8.023 -18.689 1.00 85.44 179 ALA A CA 1
ATOM 1358 C C . ALA A 1 179 ? 12.984 -9.293 -18.413 1.00 85.44 179 ALA A C 1
ATOM 1360 O O . ALA A 1 179 ? 13.542 -10.294 -17.974 1.00 85.44 179 ALA A O 1
ATOM 1361 N N . VAL A 1 180 ? 11.674 -9.275 -18.688 1.00 80.56 180 VAL A N 1
ATOM 1362 C CA . VAL A 1 180 ? 10.800 -10.460 -18.582 1.00 80.56 180 VAL A CA 1
ATOM 1363 C C . VAL A 1 180 ? 10.981 -11.417 -19.767 1.00 80.56 180 VAL A C 1
ATOM 1365 O O . VAL A 1 180 ? 10.850 -12.627 -19.599 1.00 80.56 180 VAL A O 1
ATOM 1368 N N . ALA A 1 181 ? 11.265 -10.900 -20.965 1.00 84.00 181 ALA A N 1
ATOM 1369 C CA . ALA A 1 181 ? 11.386 -11.711 -22.179 1.00 84.00 181 ALA A CA 1
ATOM 1370 C C . ALA A 1 181 ? 12.752 -12.407 -22.323 1.00 84.00 181 ALA A C 1
ATOM 1372 O O . ALA A 1 181 ? 12.858 -13.432 -22.999 1.00 84.00 181 ALA A O 1
ATOM 1373 N N . ARG A 1 182 ? 13.806 -11.848 -21.722 1.00 80.94 182 ARG A N 1
ATOM 1374 C CA . ARG A 1 182 ? 15.173 -12.365 -21.824 1.00 80.94 182 ARG A CA 1
ATOM 1375 C C . ARG A 1 182 ? 15.421 -13.567 -20.910 1.00 80.94 182 ARG A C 1
ATOM 1377 O O . ARG A 1 182 ? 15.011 -13.586 -19.757 1.00 80.94 182 ARG A O 1
ATOM 1384 N N . GLN A 1 183 ? 16.144 -14.557 -21.434 1.00 79.00 183 GLN A N 1
ATOM 1385 C CA . GLN A 1 183 ? 16.595 -15.751 -20.697 1.00 79.00 183 GLN A CA 1
ATOM 1386 C C . GLN A 1 183 ? 18.121 -15.781 -20.501 1.00 79.00 183 GLN A C 1
ATOM 1388 O O . GLN A 1 183 ? 18.636 -16.614 -19.761 1.00 79.00 183 GLN A O 1
ATOM 1393 N N . ASP A 1 184 ? 18.844 -14.883 -21.171 1.00 85.75 184 ASP A N 1
ATOM 1394 C CA . ASP A 1 184 ? 20.307 -14.821 -21.240 1.00 85.75 184 ASP A CA 1
ATOM 1395 C C . ASP A 1 184 ? 20.957 -14.087 -20.054 1.00 85.75 184 ASP A C 1
ATOM 1397 O O . ASP A 1 184 ? 22.159 -14.220 -19.834 1.00 85.75 184 ASP A O 1
ATOM 1401 N N . ARG A 1 185 ? 20.183 -13.321 -19.279 1.00 82.31 185 ARG A N 1
ATOM 1402 C CA . ARG A 1 185 ? 20.651 -12.547 -18.119 1.00 82.31 185 ARG A CA 1
ATOM 1403 C C . ARG A 1 185 ? 19.539 -12.348 -17.095 1.00 82.31 185 ARG A C 1
ATOM 1405 O O . ARG A 1 185 ? 18.364 -12.506 -17.415 1.00 82.31 185 ARG A O 1
ATOM 1412 N N . THR A 1 186 ? 19.901 -12.006 -15.860 1.00 83.38 186 THR A N 1
ATOM 1413 C CA . THR A 1 186 ? 18.908 -11.787 -14.799 1.00 83.38 186 THR A CA 1
ATOM 1414 C C . THR A 1 186 ? 18.137 -10.481 -15.009 1.00 83.38 186 THR A C 1
ATOM 1416 O O . THR A 1 186 ? 18.596 -9.561 -15.690 1.00 83.38 186 THR A O 1
ATOM 1419 N N . PHE A 1 187 ? 16.971 -10.372 -14.366 1.00 80.25 187 PHE A N 1
ATOM 1420 C CA . PHE A 1 187 ? 16.131 -9.170 -14.411 1.00 80.25 187 PHE A CA 1
ATOM 1421 C C . PHE A 1 187 ? 16.916 -7.904 -14.019 1.00 80.25 187 PHE A C 1
ATOM 1423 O O . PHE A 1 187 ? 16.946 -6.933 -14.765 1.00 80.25 187 PHE A O 1
ATOM 1430 N N . THR A 1 188 ? 17.664 -7.967 -12.914 1.00 81.25 188 THR A N 1
ATOM 1431 C CA . THR A 1 188 ? 18.516 -6.877 -12.406 1.00 81.25 188 THR A CA 1
ATOM 1432 C C . THR A 1 188 ? 19.736 -6.551 -13.267 1.00 81.25 188 THR A C 1
ATOM 1434 O O . THR A 1 188 ? 20.359 -5.523 -13.053 1.00 81.25 188 THR A O 1
ATOM 1437 N N . GLN A 1 189 ? 20.124 -7.416 -14.209 1.00 78.94 189 GLN A N 1
ATOM 1438 C CA . GLN A 1 189 ? 21.166 -7.098 -15.197 1.00 78.94 189 GLN A CA 1
ATOM 1439 C C . GLN A 1 189 ? 20.603 -6.370 -16.425 1.00 78.94 189 GLN A C 1
ATOM 1441 O O . GLN A 1 189 ? 21.373 -5.901 -17.263 1.00 78.94 189 GLN A O 1
ATOM 1446 N N . THR A 1 190 ? 19.277 -6.343 -16.570 1.00 77.06 190 THR A N 1
ATOM 1447 C CA . THR A 1 190 ? 18.573 -5.666 -17.666 1.00 77.06 190 THR A CA 1
ATOM 1448 C C . THR A 1 190 ? 17.955 -4.341 -17.208 1.00 77.06 190 THR A C 1
ATOM 1450 O O . THR A 1 190 ? 17.865 -3.421 -18.017 1.00 77.06 190 THR A O 1
ATOM 1453 N N . GLU A 1 191 ? 17.545 -4.257 -15.937 1.00 70.88 191 GLU A N 1
ATOM 1454 C CA . GLU A 1 191 ? 17.018 -3.056 -15.266 1.00 70.88 191 GLU A CA 1
ATOM 1455 C C . GLU A 1 191 ? 18.102 -2.057 -14.834 1.00 70.88 191 GLU A C 1
ATOM 1457 O O . GLU A 1 191 ? 19.151 -2.496 -14.310 1.00 70.88 191 GLU A O 1
#

Foldseek 3Di:
DDDDDDPDDPPPPDPVVVVVVVVVPDPVNVPQQQAWDPVLLVQLVVQVPDPDHDPVSLQVSLLLIDNLFVQLQVVLQPVVQVDPDGDDGSVSSCVSCPDVSSSVSVVVSNVVCVPDDDDVLVNVVSVQLQVQLVVQLVVQVVDPPHDSSVRSSCSNCVPSVLSSCVVPPPCVSVLQVCQVPDPPDHSVVSD

Secondary structure (DSSP, 8-state):
--------------HHHHHHHHHHT-HHHHT--PPPPHHHHHHHHHHHTSSS--HHHHHHHHHT-HHHHHHHHHHHTSGGG--SS---SHHHHHHHH-HHHHHHHHHHHHHHHTTPPP-HHHHHHHHHHHHHHHHHHHHHHHSTTS-HHHHHHHHHHTTTHHHHHHHHSTTHHHHHHHHHH-SSS-HHHH-

Radius of gyration: 19.18 Å; chains: 1; bounding box: 52×38×67 Å

Sequence (191 aa):
MRPRHSRGSAVTTHPIDQDIQKVRLLPAVRAIVIPPCPESLLRLQAILAAPELDAGAIDQLASSDVAMAAALIRQANSPLYALAQPVQTVGMALTVLGLRPAVELLSAFITRHALQVRSPLLEHFWESSQRRAIACEHIGRQLYSFDPGLGYSLGRFCHVGMPVLVKAVRGYASTVTEAVARQDRTFTQTE